Protein AF-A0A8H7NQZ5-F1 (afdb_monomer)

Foldseek 3Di:
DVVVVVVLVVVLLPPDDDDDDDDDDDDDDDDDPPLVVLLVVLLVLLVVLVQCLLAPLDLLSNLVSLLVNLVSLVVVVVVVNPPVVSSVSSLLLSLLSLLLCLQLPLQSSVVNVVSNVVVLVVLCVPDCVPHDLVSVLSSLSSLLSNLSSVVVNDPPDPDPSARDVVSVVSLVVSVVVVVVVCVVVVHDAWDADPVRAIDGPDLVSLLVLLVSLLSVLSNCVSVVVLVPCNVVSLVSLLSSLVRNVVVPNVNSLVSSLSSLLSQLARHPDPVSVVSSLCSLCVCCVPPSNVNSSLSSNCSSPVPDCSDSPPPPD

Organism: Bionectria ochroleuca (NCBI:txid29856)

Structure (mmCIF, N/CA/C/O backbone):
data_AF-A0A8H7NQZ5-F1
#
_entry.id   AF-A0A8H7NQZ5-F1
#
loop_
_atom_site.group_PDB
_atom_site.id
_atom_site.type_symbol
_atom_site.label_atom_id
_atom_site.label_alt_id
_atom_site.label_comp_id
_atom_site.label_asym_id
_atom_site.label_entity_id
_atom_site.label_seq_id
_atom_site.pdbx_PDB_ins_code
_atom_site.Cartn_x
_atom_site.Cartn_y
_atom_site.Cartn_z
_atom_site.occupancy
_atom_site.B_iso_or_equiv
_atom_site.auth_seq_id
_atom_site.auth_comp_id
_atom_site.auth_asym_id
_atom_site.auth_atom_id
_atom_site.pdbx_PDB_model_num
ATOM 1 N N . MET A 1 1 ? -16.170 -7.479 -23.744 1.00 30.38 1 MET A N 1
ATOM 2 C CA . MET A 1 1 ? -16.001 -7.730 -22.292 1.00 30.38 1 MET A CA 1
ATOM 3 C C . MET A 1 1 ? -14.908 -6.870 -21.645 1.00 30.38 1 MET A C 1
ATOM 5 O O . MET A 1 1 ? -15.146 -6.387 -20.550 1.00 30.38 1 MET A O 1
ATOM 9 N N . TYR A 1 2 ? -13.788 -6.572 -22.320 1.00 26.14 2 TYR A N 1
ATOM 10 C CA . TYR A 1 2 ? -12.692 -5.737 -21.783 1.00 26.14 2 TYR A CA 1
ATOM 11 C C . TYR A 1 2 ? -13.035 -4.256 -21.497 1.00 26.14 2 TYR A C 1
ATOM 13 O O . TYR A 1 2 ? -12.456 -3.656 -20.597 1.00 26.14 2 TYR A O 1
ATOM 21 N N . GLY A 1 3 ? -14.017 -3.663 -22.190 1.00 23.50 3 GLY A N 1
ATOM 22 C CA . GLY A 1 3 ? -14.359 -2.237 -22.030 1.00 23.50 3 GLY A CA 1
ATOM 23 C C . GLY A 1 3 ? -14.976 -1.851 -20.676 1.00 23.50 3 GLY A C 1
ATOM 24 O O . GLY A 1 3 ? -14.752 -0.744 -20.196 1.00 23.50 3 GLY A O 1
ATOM 25 N N . ILE A 1 4 ? -15.704 -2.768 -20.024 1.00 30.88 4 ILE A N 1
ATOM 26 C CA . ILE A 1 4 ? -16.341 -2.510 -18.718 1.00 30.88 4 ILE A CA 1
ATOM 27 C C . ILE A 1 4 ? -15.307 -2.601 -17.585 1.00 30.88 4 ILE A C 1
ATOM 29 O O . ILE A 1 4 ? -15.351 -1.804 -16.649 1.00 30.88 4 ILE A O 1
ATOM 33 N N . ALA A 1 5 ? -14.349 -3.529 -17.688 1.00 30.97 5 ALA A N 1
ATOM 34 C CA . ALA A 1 5 ? -13.231 -3.636 -16.751 1.00 30.97 5 ALA A CA 1
ATOM 35 C C . ALA A 1 5 ? -12.324 -2.395 -16.826 1.00 30.97 5 ALA A C 1
ATOM 37 O O . ALA A 1 5 ? -11.992 -1.818 -15.792 1.00 30.97 5 ALA A O 1
ATOM 38 N N . LEU A 1 6 ? -12.033 -1.912 -18.042 1.00 31.55 6 LEU A N 1
ATOM 39 C CA . LEU A 1 6 ? -11.254 -0.692 -18.259 1.00 31.55 6 LEU A CA 1
ATOM 40 C C . LEU A 1 6 ? -11.961 0.551 -17.686 1.00 31.55 6 LEU A C 1
ATOM 42 O O . LEU A 1 6 ? -11.348 1.325 -16.959 1.00 31.55 6 LEU A O 1
ATOM 46 N N . GLN A 1 7 ? -13.269 0.718 -17.930 1.00 30.08 7 GLN A N 1
ATOM 47 C CA . GLN A 1 7 ? -14.055 1.824 -17.358 1.00 30.08 7 GLN A CA 1
ATOM 48 C C . GLN A 1 7 ? -14.098 1.800 -15.824 1.00 30.08 7 GLN A C 1
ATOM 50 O O . GLN A 1 7 ? -14.039 2.854 -15.188 1.00 30.08 7 GLN A O 1
ATOM 55 N N . ARG A 1 8 ? -14.187 0.611 -15.215 1.00 35.06 8 ARG A N 1
ATOM 56 C CA . ARG A 1 8 ? -14.148 0.454 -13.754 1.00 35.06 8 ARG A CA 1
ATOM 57 C C . ARG A 1 8 ? -12.766 0.765 -13.188 1.00 35.06 8 ARG A C 1
ATOM 59 O O . ARG A 1 8 ? -12.699 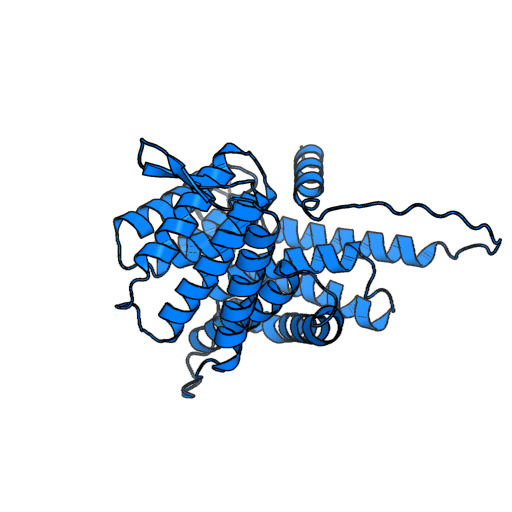1.396 -12.140 1.00 35.06 8 ARG A O 1
ATOM 66 N N . LEU A 1 9 ? -11.695 0.407 -13.898 1.00 38.94 9 LEU A N 1
ATOM 67 C CA . LEU A 1 9 ? -10.322 0.750 -13.533 1.00 38.94 9 LEU A CA 1
ATOM 68 C C . LEU A 1 9 ? -10.088 2.266 -13.611 1.00 38.94 9 LEU A C 1
ATOM 70 O O . LEU A 1 9 ? -9.651 2.850 -12.630 1.00 38.94 9 LEU A O 1
ATOM 74 N N . PHE A 1 10 ? -10.485 2.938 -14.697 1.00 36.09 10 PHE A N 1
ATOM 75 C CA . PHE A 1 10 ? -10.377 4.402 -14.809 1.00 36.09 10 PHE A CA 1
ATOM 76 C C . PHE A 1 10 ? -11.146 5.141 -13.704 1.00 36.09 10 PHE A C 1
ATOM 78 O O . PHE A 1 10 ? -10.625 6.088 -13.120 1.00 36.09 10 PHE A O 1
ATOM 85 N N . LYS A 1 11 ? -12.347 4.664 -13.349 1.00 36.22 11 LYS A N 1
ATOM 86 C CA . LYS A 1 11 ? -13.128 5.192 -12.217 1.00 36.22 11 LYS A CA 1
ATOM 87 C C . LYS A 1 11 ? -12.497 4.872 -10.852 1.00 36.22 11 LYS A C 1
ATOM 89 O O . LYS A 1 11 ? -12.738 5.577 -9.878 1.00 36.22 11 LYS A O 1
ATOM 94 N N . ALA A 1 12 ? -11.691 3.817 -10.774 1.00 40.38 12 ALA A N 1
ATOM 95 C CA . ALA A 1 12 ? -10.947 3.429 -9.584 1.00 40.38 12 ALA A CA 1
ATOM 96 C C . ALA A 1 12 ? -9.661 4.269 -9.402 1.00 40.38 12 ALA A C 1
ATOM 98 O O . ALA A 1 12 ? -9.232 4.507 -8.277 1.00 40.38 12 ALA A O 1
ATOM 99 N N . LEU A 1 13 ? -9.055 4.792 -10.470 1.00 41.31 13 LEU A N 1
ATOM 100 C CA . LEU A 1 13 ? -7.821 5.585 -10.368 1.00 41.31 13 LEU A CA 1
ATOM 101 C C . LEU A 1 13 ? -8.035 7.008 -9.800 1.00 41.31 13 LEU A C 1
ATOM 103 O O . LEU A 1 13 ? -7.062 7.637 -9.388 1.00 41.31 13 LEU A O 1
ATOM 107 N N . SER A 1 14 ? -9.276 7.505 -9.730 1.00 41.56 14 SER A N 1
ATOM 108 C CA . SER A 1 14 ? -9.611 8.931 -9.569 1.00 41.56 14 SER A CA 1
ATOM 109 C C . SER A 1 14 ? -9.979 9.402 -8.149 1.00 41.56 14 SER A C 1
ATOM 111 O O . SER A 1 14 ? -10.714 10.375 -8.008 1.00 41.56 14 SER A O 1
ATOM 113 N N . LEU A 1 15 ? -9.514 8.751 -7.077 1.00 41.41 15 LEU A N 1
ATOM 114 C CA . LEU A 1 15 ? -9.823 9.196 -5.699 1.00 41.41 15 LEU A CA 1
ATOM 115 C C . LEU A 1 15 ? -8.970 10.377 -5.184 1.00 41.41 15 LEU A C 1
ATOM 117 O O . LEU A 1 15 ? -9.083 10.740 -4.016 1.00 41.41 15 LEU A O 1
ATOM 121 N N . GLY A 1 16 ? -8.147 11.002 -6.030 1.00 38.06 16 GLY A N 1
ATOM 122 C CA . GLY A 1 16 ? -7.488 12.274 -5.716 1.00 38.06 16 GLY A CA 1
ATOM 123 C C . GLY A 1 16 ? -8.399 13.451 -6.073 1.00 38.06 16 GLY A C 1
ATOM 124 O O . GLY A 1 16 ? -8.859 13.537 -7.210 1.00 38.06 16 GLY A O 1
ATOM 125 N N . ARG A 1 17 ? -8.683 14.332 -5.105 1.00 37.19 17 ARG A N 1
ATOM 126 C CA . ARG A 1 17 ? -9.504 15.544 -5.281 1.00 37.19 17 ARG A CA 1
ATOM 127 C C . ARG A 1 17 ? -9.061 16.343 -6.513 1.00 37.19 17 ARG A C 1
ATOM 129 O O . ARG A 1 17 ? -7.907 16.740 -6.611 1.00 37.19 17 ARG A O 1
ATOM 136 N N . TYR A 1 18 ? -10.008 16.619 -7.404 1.00 33.88 18 TYR A N 1
ATOM 137 C CA . TYR A 1 18 ? -9.882 17.614 -8.465 1.00 33.88 18 TYR A CA 1
ATOM 138 C C . TYR A 1 18 ? -10.628 18.868 -7.992 1.00 33.88 18 TYR A C 1
ATOM 140 O O . TYR A 1 18 ? -11.857 18.885 -7.996 1.00 33.88 18 TYR A O 1
ATOM 148 N N . GLU A 1 19 ? -9.910 19.904 -7.562 1.00 29.67 19 GLU A N 1
ATOM 149 C CA . GLU A 1 19 ? -10.449 21.265 -7.578 1.00 29.67 19 GLU A CA 1
ATOM 150 C C . GLU A 1 19 ? -9.872 21.960 -8.808 1.00 29.67 19 GLU A C 1
ATOM 152 O O . GLU A 1 19 ? -8.685 22.266 -8.891 1.00 29.67 19 GLU A O 1
ATOM 157 N N . SER A 1 20 ? -10.717 22.134 -9.820 1.00 32.88 20 SER A N 1
ATOM 158 C CA . SER A 1 20 ? -10.393 22.876 -11.030 1.00 32.88 20 SER A CA 1
ATOM 159 C C . SER A 1 20 ? -10.411 24.375 -10.728 1.00 32.88 20 SER A C 1
ATOM 161 O O . SER A 1 20 ? -11.486 24.972 -10.652 1.00 32.88 20 SER A O 1
ATOM 163 N N . SER A 1 21 ? -9.246 25.006 -10.603 1.00 25.73 21 SER A N 1
ATOM 164 C CA . SER A 1 21 ? -9.137 26.459 -10.732 1.00 25.73 21 SER A CA 1
ATOM 165 C C . SER A 1 21 ? -9.026 26.813 -12.216 1.00 25.73 21 SER A C 1
ATOM 167 O O . SER A 1 21 ? -7.973 26.751 -12.843 1.00 25.73 21 SER A O 1
ATOM 169 N N . SER A 1 22 ? -10.164 27.155 -12.816 1.00 30.66 22 SER A N 1
ATOM 170 C CA . SER A 1 22 ? -10.200 27.775 -14.135 1.00 30.66 22 SER A CA 1
ATOM 171 C C . SER A 1 22 ? -9.820 29.251 -14.014 1.00 30.66 22 SER A C 1
ATOM 173 O O . SER A 1 22 ? -10.586 30.039 -13.460 1.00 30.66 22 SER A O 1
ATOM 175 N N . SER A 1 23 ? -8.694 29.652 -14.596 1.00 27.23 23 SER A N 1
ATOM 176 C CA . SER A 1 23 ? -8.506 31.031 -15.045 1.00 27.23 23 SER A CA 1
ATOM 177 C C . SER A 1 23 ? -7.938 31.034 -16.461 1.00 27.23 23 SER A C 1
ATOM 179 O O . SER A 1 23 ? -6.871 30.511 -16.767 1.00 27.23 23 SER A O 1
ATOM 181 N N . SER A 1 24 ? -8.751 31.575 -17.359 1.00 34.12 24 SER A N 1
ATOM 182 C CA . SER A 1 24 ? -8.469 31.783 -18.768 1.00 34.12 24 SER A CA 1
ATOM 183 C C . SER A 1 24 ? -7.509 32.952 -18.965 1.00 34.12 24 SER A C 1
ATOM 185 O O . SER A 1 24 ? -7.799 34.062 -18.516 1.00 34.12 24 SER A O 1
ATOM 187 N N . SER A 1 25 ? -6.457 32.758 -19.756 1.00 28.28 25 SER A N 1
ATOM 188 C CA . SER A 1 25 ? -5.880 33.839 -20.553 1.00 28.28 25 SER A CA 1
ATOM 189 C C . SER A 1 25 ? -5.351 33.293 -21.879 1.00 28.28 25 SER A C 1
ATOM 191 O O . SER A 1 25 ? -4.602 32.323 -21.960 1.00 28.28 25 SER A O 1
ATOM 193 N N . SER A 1 26 ? -5.846 33.901 -22.950 1.00 38.56 26 SER A N 1
ATOM 194 C CA . SER A 1 26 ? -5.533 33.614 -24.341 1.00 38.56 26 SER A CA 1
ATOM 195 C C . SER A 1 26 ? -4.157 34.157 -24.719 1.00 38.56 26 SER A C 1
ATOM 197 O O . SER A 1 26 ? -3.926 35.359 -24.602 1.00 38.56 26 SER A O 1
ATOM 199 N N . SER A 1 27 ? -3.292 33.319 -25.288 1.00 31.92 27 SER A N 1
ATOM 200 C CA . SER A 1 27 ? -2.307 33.781 -26.269 1.00 31.92 27 SER A CA 1
ATOM 201 C C . SER A 1 27 ? -1.987 32.666 -27.263 1.00 31.92 27 SER A C 1
ATOM 203 O O . SER A 1 27 ? -1.838 31.497 -26.918 1.00 31.92 27 SER A O 1
ATOM 205 N N . SER A 1 28 ? -1.997 33.049 -28.533 1.00 42.91 28 SER A N 1
ATOM 206 C CA . SER A 1 28 ? -1.824 32.212 -29.709 1.00 42.91 28 SER A CA 1
ATOM 207 C C . SER A 1 28 ? -0.371 31.781 -29.888 1.00 42.91 28 SER A C 1
ATOM 209 O O . SER A 1 28 ? 0.477 32.619 -30.181 1.00 42.91 28 SER A O 1
ATOM 211 N N . LEU A 1 29 ? -0.120 30.477 -29.811 1.00 34.81 29 LEU A N 1
ATOM 212 C CA . LEU A 1 29 ? 0.989 29.766 -30.448 1.00 34.81 29 LEU A CA 1
ATOM 213 C C . LEU A 1 29 ? 0.518 28.322 -30.650 1.00 34.81 29 LEU A C 1
ATOM 215 O O . LEU A 1 29 ? -0.029 27.714 -29.733 1.00 34.81 29 LEU A O 1
ATOM 219 N N . SER A 1 30 ? 0.664 27.788 -31.862 1.00 39.44 30 SER A N 1
ATOM 220 C CA . SER A 1 30 ? 0.294 26.405 -32.180 1.00 39.44 30 SER A CA 1
ATOM 221 C C . SER A 1 30 ? 1.049 25.430 -31.262 1.00 39.44 30 SER A C 1
ATOM 223 O O . SER A 1 30 ? 2.280 25.381 -31.359 1.00 39.44 30 SER A O 1
ATOM 225 N N . PRO A 1 31 ? 0.380 24.636 -30.405 1.00 40.06 31 PRO A N 1
ATOM 226 C CA . PRO A 1 31 ? 1.073 23.644 -29.607 1.00 40.06 31 PRO A CA 1
ATOM 227 C C . PRO A 1 31 ? 1.351 22.434 -30.494 1.00 40.06 31 PRO A C 1
ATOM 229 O O . PRO A 1 31 ? 0.446 21.841 -31.081 1.00 40.06 31 PRO A O 1
ATOM 232 N N . THR A 1 32 ? 2.620 22.064 -30.594 1.00 42.81 32 THR A N 1
ATOM 233 C CA . THR A 1 32 ? 3.053 20.740 -31.031 1.00 42.81 32 THR A CA 1
ATOM 234 C C . THR A 1 32 ? 2.240 19.679 -30.281 1.00 42.81 32 THR A C 1
ATOM 236 O O . THR A 1 32 ? 2.333 19.559 -29.068 1.00 42.81 32 THR A O 1
ATOM 239 N N . THR A 1 33 ? 1.427 18.895 -30.987 1.00 48.19 33 THR A N 1
ATOM 240 C CA . THR A 1 33 ? 0.523 17.868 -30.424 1.00 48.19 33 THR A CA 1
ATOM 241 C C . THR A 1 33 ? 1.239 16.635 -29.845 1.00 48.19 33 THR A C 1
ATOM 243 O O . THR A 1 33 ? 0.604 15.777 -29.238 1.00 48.19 33 THR A O 1
ATOM 246 N N . LYS A 1 34 ? 2.566 16.554 -29.999 1.00 48.91 34 LYS A N 1
ATOM 247 C CA . LYS A 1 34 ? 3.414 15.402 -29.642 1.00 48.91 34 LYS A CA 1
ATOM 248 C C . LYS A 1 34 ? 3.497 15.066 -28.136 1.00 48.91 34 LYS A C 1
ATOM 250 O O . LYS A 1 34 ? 3.470 13.878 -27.828 1.00 48.91 34 LYS A O 1
ATOM 255 N N . PRO A 1 35 ? 3.553 16.028 -27.189 1.00 64.81 35 PRO A N 1
ATOM 256 C CA . PRO A 1 35 ? 3.683 15.712 -25.763 1.00 64.81 35 PRO A CA 1
ATOM 257 C C . PRO A 1 35 ? 2.460 14.980 -25.198 1.00 64.81 35 PRO A C 1
ATOM 259 O O . PRO A 1 35 ? 2.600 14.073 -24.386 1.00 64.81 35 PRO A O 1
ATOM 262 N N . LEU A 1 36 ? 1.251 15.330 -25.654 1.00 66.62 36 LEU A N 1
ATOM 263 C CA . LEU A 1 36 ? 0.015 14.696 -25.185 1.00 66.62 36 LEU A CA 1
ATOM 264 C C . LEU A 1 36 ? -0.122 13.257 -25.705 1.00 66.62 36 LEU A C 1
ATOM 266 O O . LEU A 1 36 ? -0.562 12.376 -24.970 1.00 66.62 36 LEU A O 1
ATOM 270 N N . GLU A 1 37 ? 0.281 13.013 -26.954 1.00 73.56 37 GLU A N 1
ATOM 271 C CA . GLU A 1 37 ? 0.298 11.676 -27.556 1.00 73.56 37 GLU A CA 1
ATOM 272 C C . GLU A 1 37 ? 1.308 10.759 -26.849 1.00 73.56 37 GLU A C 1
ATOM 274 O O . GLU A 1 37 ? 0.971 9.633 -26.489 1.00 73.56 37 GLU A O 1
ATOM 279 N N . GLN A 1 38 ? 2.510 11.264 -26.553 1.00 70.50 38 GLN A N 1
ATOM 280 C CA . GLN A 1 38 ? 3.529 10.531 -25.793 1.00 70.50 38 GLN A CA 1
ATOM 281 C C . GLN A 1 38 ? 3.053 10.186 -24.376 1.00 70.50 38 GLN A C 1
ATOM 283 O O . GLN A 1 38 ? 3.136 9.026 -23.973 1.00 70.50 38 GLN A O 1
ATOM 288 N N . VAL A 1 39 ? 2.472 11.150 -23.651 1.00 72.25 39 VAL A N 1
ATOM 289 C CA . VAL A 1 39 ? 1.875 10.911 -22.326 1.00 72.25 39 VAL A CA 1
ATOM 290 C C . VAL A 1 39 ? 0.774 9.847 -22.402 1.00 72.25 39 VAL A C 1
ATOM 292 O O . VAL A 1 39 ? 0.737 8.941 -21.571 1.00 72.25 39 VAL A O 1
ATOM 295 N N . ALA A 1 40 ? -0.096 9.898 -23.416 1.00 74.62 40 ALA A N 1
ATOM 296 C CA . ALA A 1 40 ? -1.161 8.913 -23.592 1.00 74.62 40 ALA A CA 1
ATOM 297 C C . ALA A 1 40 ? -0.621 7.498 -23.869 1.00 74.62 40 ALA A C 1
ATOM 299 O O . ALA A 1 40 ? -1.114 6.535 -23.275 1.00 74.62 40 ALA A O 1
ATOM 300 N N . ILE A 1 41 ? 0.402 7.360 -24.721 1.00 77.12 41 ILE A N 1
ATOM 301 C CA . ILE A 1 41 ? 1.053 6.071 -25.015 1.00 77.12 41 ILE A CA 1
ATOM 302 C C . ILE A 1 41 ? 1.661 5.482 -23.741 1.00 77.12 41 ILE A C 1
ATOM 304 O O . ILE A 1 41 ? 1.456 4.308 -23.436 1.00 77.12 41 ILE A O 1
ATOM 308 N N . VAL A 1 42 ? 2.356 6.308 -22.965 1.00 73.25 42 VAL A N 1
ATOM 309 C CA . VAL A 1 42 ? 3.043 5.902 -21.735 1.00 73.25 42 VAL A CA 1
ATOM 310 C C . VAL A 1 42 ? 2.047 5.473 -20.669 1.00 73.25 42 VAL A C 1
ATOM 312 O O . VAL A 1 42 ? 2.164 4.375 -20.128 1.00 73.25 42 VAL A O 1
ATOM 315 N N . CYS A 1 43 ? 1.023 6.285 -20.402 1.00 73.88 43 CYS A N 1
ATOM 316 C CA . CYS A 1 43 ? -0.028 5.922 -19.456 1.00 73.88 43 CYS A CA 1
ATOM 317 C C . CYS A 1 43 ? -0.751 4.647 -19.893 1.00 73.88 43 CYS A C 1
ATOM 319 O O . CYS A 1 43 ? -1.037 3.797 -19.055 1.00 73.88 43 CYS A O 1
ATOM 321 N N . THR A 1 44 ? -0.990 4.470 -21.195 1.00 77.44 44 THR A N 1
ATOM 322 C CA . THR A 1 44 ? -1.573 3.233 -21.727 1.00 77.44 44 THR A CA 1
ATOM 323 C C . THR A 1 44 ? -0.662 2.037 -21.456 1.00 77.44 44 THR A C 1
ATOM 325 O O . THR A 1 44 ? -1.128 1.032 -20.927 1.00 77.44 44 THR A O 1
ATOM 328 N N . ALA A 1 45 ? 0.636 2.142 -21.742 1.00 79.06 45 ALA A N 1
ATOM 329 C CA . ALA A 1 45 ? 1.600 1.068 -21.513 1.00 79.06 45 ALA A CA 1
ATOM 330 C C . ALA A 1 45 ? 1.749 0.712 -20.022 1.00 79.06 45 ALA A C 1
ATOM 332 O O . ALA A 1 45 ? 1.818 -0.468 -19.672 1.00 79.06 45 ALA A O 1
ATOM 333 N N . VAL A 1 46 ? 1.729 1.711 -19.133 1.00 75.19 46 VAL A N 1
ATOM 334 C CA . VAL A 1 46 ? 1.735 1.504 -17.677 1.00 75.19 46 VAL A CA 1
ATOM 335 C C . VAL A 1 46 ? 0.444 0.830 -17.219 1.00 75.19 46 VAL A C 1
ATOM 337 O O . VAL A 1 46 ? 0.505 -0.152 -16.485 1.00 75.19 46 VAL A O 1
ATOM 340 N N . ILE A 1 47 ? -0.722 1.298 -17.674 1.00 74.38 47 ILE A N 1
ATOM 341 C CA . ILE A 1 47 ? -2.020 0.709 -17.311 1.00 74.38 47 ILE A CA 1
ATOM 342 C C . ILE A 1 47 ? -2.114 -0.738 -17.796 1.00 74.38 47 ILE A C 1
ATOM 344 O O . ILE A 1 47 ? -2.550 -1.595 -17.033 1.00 74.38 47 ILE A O 1
ATOM 348 N N . LEU A 1 48 ? -1.684 -1.026 -19.027 1.00 73.44 48 LEU A N 1
ATOM 349 C CA . LEU A 1 48 ? -1.639 -2.391 -19.553 1.00 73.44 48 LEU A CA 1
ATOM 350 C C . LEU A 1 48 ? -0.683 -3.265 -18.738 1.00 73.44 48 LEU A C 1
ATOM 352 O O . LEU A 1 48 ? -1.050 -4.374 -18.370 1.00 73.44 48 LEU A O 1
ATOM 356 N N . SER A 1 49 ? 0.492 -2.750 -18.369 1.00 73.31 49 SER A N 1
ATOM 357 C CA . SER A 1 49 ? 1.425 -3.484 -17.505 1.00 73.31 49 SER A CA 1
ATOM 358 C C . SER A 1 49 ? 0.818 -3.776 -16.127 1.00 73.31 49 SER A C 1
ATOM 360 O O . SER A 1 49 ? 0.947 -4.886 -15.626 1.00 73.31 49 SER A O 1
ATOM 362 N N . ILE A 1 50 ? 0.098 -2.823 -15.525 1.00 72.38 50 ILE A N 1
ATOM 363 C CA . ILE A 1 50 ? -0.631 -3.043 -14.265 1.00 72.38 50 ILE A CA 1
ATOM 364 C C . ILE A 1 50 ? -1.757 -4.062 -14.460 1.00 72.38 50 ILE A C 1
ATOM 366 O O . ILE A 1 50 ? -1.976 -4.896 -13.591 1.00 72.38 50 ILE A O 1
ATOM 370 N N . PHE A 1 51 ? -2.474 -4.019 -15.581 1.00 71.50 51 PHE A N 1
ATOM 371 C CA . PHE A 1 51 ? -3.558 -4.955 -15.868 1.00 71.50 51 PHE A CA 1
ATOM 372 C C . PHE A 1 51 ? -3.053 -6.397 -15.998 1.00 71.50 51 PHE A C 1
ATOM 374 O O . PHE A 1 51 ? -3.595 -7.292 -15.351 1.00 71.50 51 PHE A O 1
ATOM 381 N N . GLU A 1 52 ? -1.978 -6.610 -16.758 1.00 67.81 52 GLU A N 1
ATOM 382 C CA . GLU A 1 52 ? -1.305 -7.912 -16.853 1.00 67.81 52 GLU A CA 1
ATOM 383 C C . GLU A 1 52 ? -0.765 -8.364 -15.491 1.00 67.81 52 GLU A C 1
ATOM 385 O O . GLU A 1 52 ? -0.796 -9.546 -15.151 1.00 67.81 52 GLU A O 1
ATOM 390 N N . ALA A 1 53 ? -0.344 -7.416 -14.651 1.00 64.38 53 ALA A N 1
ATOM 391 C CA . ALA A 1 53 ? 0.021 -7.705 -13.275 1.00 64.38 53 ALA A CA 1
ATOM 392 C C . ALA A 1 53 ? -1.210 -8.126 -12.433 1.00 64.38 53 ALA A C 1
ATOM 394 O O . ALA A 1 53 ? -1.138 -9.040 -11.623 1.00 64.38 53 ALA A O 1
ATOM 395 N N . ILE A 1 54 ? -2.385 -7.534 -12.622 1.00 65.62 54 ILE A N 1
ATOM 396 C CA . ILE A 1 54 ? -3.589 -7.911 -11.860 1.00 65.62 54 ILE A CA 1
ATOM 397 C C . ILE A 1 54 ? -4.106 -9.318 -12.241 1.00 65.62 54 ILE A C 1
ATOM 399 O O . ILE A 1 54 ? -4.705 -10.009 -11.406 1.00 65.62 54 ILE A O 1
ATOM 403 N N . HIS A 1 55 ? -3.784 -9.789 -13.450 1.00 68.12 55 HIS A N 1
ATOM 404 C CA . HIS A 1 55 ? -4.034 -11.151 -13.939 1.00 68.12 55 HIS A CA 1
ATOM 405 C C . HIS A 1 55 ? -2.743 -11.939 -14.198 1.00 68.12 55 HIS A C 1
ATOM 407 O O . HIS A 1 55 ? -2.583 -12.506 -15.281 1.00 68.12 55 HIS A O 1
ATOM 413 N N . PRO A 1 56 ? -1.808 -12.032 -13.239 1.00 62.38 56 PRO A N 1
ATOM 414 C CA . PRO A 1 56 ? -0.552 -12.667 -13.530 1.00 62.38 56 PRO A CA 1
ATOM 415 C C . PRO A 1 56 ? -0.762 -14.185 -13.578 1.00 62.38 56 PRO A C 1
ATOM 417 O O . PRO A 1 56 ? -1.363 -14.791 -12.687 1.00 62.38 56 PRO A O 1
ATOM 420 N N . THR A 1 57 ? -0.219 -14.821 -14.608 1.00 60.66 57 THR A N 1
ATOM 421 C CA . THR A 1 57 ? -0.185 -16.287 -14.709 1.00 60.66 57 THR A CA 1
ATOM 422 C C . THR A 1 57 ? 0.746 -16.906 -13.663 1.00 60.66 57 THR A C 1
ATOM 424 O O . THR A 1 57 ? 0.558 -18.050 -13.264 1.00 60.66 57 THR A O 1
ATOM 427 N N . THR A 1 58 ? 1.740 -16.145 -13.186 1.00 68.69 58 THR A N 1
ATOM 428 C CA . THR A 1 58 ? 2.713 -16.549 -12.160 1.00 68.69 58 THR A CA 1
ATOM 429 C C . THR A 1 58 ? 3.140 -15.357 -11.298 1.00 68.69 58 THR A C 1
ATOM 431 O O . THR A 1 58 ? 3.055 -14.203 -11.714 1.00 68.69 58 THR A O 1
ATOM 434 N N . THR A 1 59 ? 3.683 -15.607 -10.106 1.00 69.12 59 THR A N 1
ATOM 435 C CA . THR A 1 59 ? 4.244 -14.550 -9.237 1.00 69.12 59 THR A CA 1
ATOM 436 C C . THR A 1 59 ? 5.425 -13.823 -9.889 1.00 69.12 59 THR A C 1
ATOM 438 O O . THR A 1 59 ? 5.594 -12.620 -9.701 1.00 69.12 59 THR A O 1
ATOM 441 N N . THR A 1 60 ? 6.212 -14.529 -10.704 1.00 76.44 60 THR A N 1
ATOM 442 C CA . THR A 1 60 ? 7.291 -13.943 -11.508 1.00 76.44 60 THR A CA 1
ATOM 443 C C . THR A 1 60 ? 6.739 -12.980 -12.553 1.00 76.44 60 THR A C 1
ATOM 445 O O . THR A 1 60 ? 7.224 -11.855 -12.638 1.00 76.44 60 THR A O 1
ATOM 448 N N . ALA A 1 61 ? 5.690 -13.372 -13.287 1.00 76.62 61 ALA A N 1
ATOM 449 C CA . ALA A 1 61 ? 5.047 -12.502 -14.272 1.00 76.62 61 ALA A CA 1
ATOM 450 C C . ALA A 1 61 ? 4.546 -11.201 -13.625 1.00 76.62 61 ALA A C 1
ATOM 452 O O . ALA A 1 61 ? 4.795 -10.121 -14.156 1.00 76.62 61 ALA A O 1
ATOM 453 N N . TYR A 1 62 ? 3.943 -11.290 -12.432 1.00 80.69 62 TYR A N 1
ATOM 454 C CA . TYR A 1 62 ? 3.512 -10.117 -11.668 1.00 80.69 62 TYR A CA 1
ATOM 455 C C . TYR A 1 62 ? 4.646 -9.109 -11.440 1.00 80.69 62 TYR A C 1
ATOM 457 O O . TYR A 1 62 ? 4.535 -7.934 -11.797 1.00 80.69 62 TYR A O 1
ATOM 465 N N . ALA A 1 63 ? 5.762 -9.580 -10.878 1.00 77.81 63 ALA A N 1
ATOM 466 C CA . ALA A 1 63 ? 6.917 -8.737 -10.595 1.00 77.81 63 ALA A CA 1
ATOM 467 C C . ALA A 1 63 ? 7.563 -8.192 -11.879 1.00 77.81 63 ALA A C 1
ATOM 469 O O . ALA A 1 63 ? 7.943 -7.024 -11.921 1.00 77.81 63 ALA A O 1
ATOM 470 N N . THR A 1 64 ? 7.640 -8.996 -12.946 1.00 81.94 64 THR A N 1
ATOM 471 C CA . THR A 1 64 ? 8.177 -8.564 -14.244 1.00 81.94 64 THR A CA 1
ATOM 472 C C . THR A 1 64 ? 7.352 -7.436 -14.862 1.00 81.94 64 THR A C 1
ATOM 474 O O . THR A 1 64 ? 7.930 -6.455 -15.330 1.00 81.94 64 THR A O 1
ATOM 477 N N . HIS A 1 65 ? 6.020 -7.524 -14.837 1.00 83.50 65 HIS A N 1
ATOM 478 C CA . HIS A 1 65 ? 5.161 -6.467 -15.375 1.00 83.50 65 HIS A CA 1
ATOM 479 C C . HIS A 1 65 ? 5.242 -5.173 -14.555 1.00 83.50 65 HIS A C 1
ATOM 481 O O . HIS A 1 65 ? 5.282 -4.086 -15.133 1.00 83.50 65 HIS A O 1
ATOM 487 N N . LEU A 1 66 ? 5.364 -5.266 -13.227 1.00 84.06 66 LEU A N 1
ATOM 488 C CA . LEU A 1 66 ? 5.617 -4.090 -12.387 1.00 84.06 66 LEU A CA 1
ATOM 489 C C . LEU A 1 66 ? 6.994 -3.467 -12.649 1.00 84.06 66 LEU A C 1
ATOM 491 O O . LEU A 1 66 ? 7.103 -2.244 -12.737 1.00 84.06 66 LEU A O 1
ATOM 495 N N . ALA A 1 67 ? 8.033 -4.284 -12.838 1.00 83.12 67 ALA A N 1
ATOM 496 C CA . ALA A 1 67 ? 9.367 -3.813 -13.209 1.00 83.12 67 ALA A CA 1
ATOM 497 C C . ALA A 1 67 ? 9.353 -3.076 -14.558 1.00 83.12 67 ALA A C 1
ATOM 499 O O . ALA A 1 67 ? 9.937 -2.001 -14.696 1.00 83.12 67 ALA A O 1
ATOM 500 N N . ALA A 1 68 ? 8.655 -3.636 -15.549 1.00 84.44 68 ALA A N 1
ATOM 501 C CA . ALA A 1 68 ? 8.480 -3.013 -16.855 1.00 84.44 68 ALA A CA 1
ATOM 502 C C . ALA A 1 68 ? 7.750 -1.667 -16.743 1.00 84.44 68 ALA A C 1
ATOM 504 O O . ALA A 1 68 ? 8.194 -0.686 -17.337 1.00 84.44 68 ALA A O 1
ATOM 505 N N . ALA A 1 69 ? 6.692 -1.588 -15.930 1.00 86.44 69 ALA A N 1
ATOM 506 C CA . ALA A 1 69 ? 5.968 -0.343 -15.694 1.00 86.44 69 ALA A CA 1
ATOM 507 C C . ALA A 1 69 ? 6.865 0.741 -15.069 1.00 86.44 69 ALA A C 1
ATOM 509 O O . ALA A 1 69 ? 6.858 1.881 -15.532 1.00 86.44 69 ALA A O 1
ATOM 510 N N . TRP A 1 70 ? 7.693 0.383 -14.080 1.00 86.00 70 TRP A N 1
ATOM 511 C CA . TRP A 1 70 ? 8.668 1.309 -13.496 1.00 86.00 70 TRP A CA 1
ATOM 512 C C . TRP A 1 70 ? 9.702 1.802 -14.504 1.00 86.00 70 TRP A C 1
ATOM 514 O O . TRP A 1 70 ? 10.011 2.992 -14.525 1.00 86.00 70 TRP A O 1
ATOM 524 N N . ARG A 1 71 ? 10.199 0.921 -15.378 1.00 83.94 71 ARG A N 1
ATOM 525 C CA . ARG A 1 71 ? 11.119 1.308 -16.458 1.00 83.94 71 ARG A CA 1
ATOM 526 C C . ARG A 1 71 ? 10.475 2.280 -17.437 1.00 83.94 71 ARG A C 1
ATOM 528 O O . ARG A 1 71 ? 11.105 3.266 -17.794 1.00 83.94 71 ARG A O 1
ATOM 535 N N . ILE A 1 72 ? 9.223 2.037 -17.825 1.00 83.88 72 ILE A N 1
ATOM 536 C CA . ILE A 1 72 ? 8.472 2.928 -18.720 1.00 83.88 72 ILE A CA 1
ATOM 537 C C . ILE A 1 72 ? 8.323 4.322 -18.099 1.00 83.88 72 ILE A C 1
ATOM 539 O O . ILE A 1 72 ? 8.555 5.313 -18.786 1.00 83.88 72 ILE A O 1
ATOM 543 N N . ILE A 1 73 ? 7.995 4.412 -16.805 1.00 79.06 73 ILE A N 1
ATOM 544 C CA . ILE A 1 73 ? 7.954 5.702 -16.098 1.00 79.06 73 ILE A CA 1
ATOM 545 C C . ILE A 1 73 ? 9.346 6.341 -16.030 1.00 79.06 73 ILE A C 1
ATOM 547 O O . ILE A 1 73 ? 9.470 7.543 -16.244 1.00 79.06 73 ILE A O 1
ATOM 551 N N . GLY A 1 74 ? 10.395 5.554 -15.780 1.00 75.81 74 GLY A N 1
ATOM 552 C CA . GLY A 1 74 ? 11.774 6.044 -15.722 1.00 75.81 74 GLY A CA 1
ATOM 553 C C . GLY A 1 74 ? 12.254 6.690 -17.026 1.00 75.81 74 GLY A C 1
ATOM 554 O O . GLY A 1 74 ? 12.948 7.699 -16.978 1.00 75.81 74 GLY A O 1
ATOM 555 N N . LEU A 1 75 ? 11.827 6.179 -18.186 1.00 74.50 75 LEU A N 1
ATOM 556 C CA . LEU A 1 75 ? 12.149 6.778 -19.490 1.00 74.50 75 LEU A CA 1
ATOM 557 C C . LEU A 1 75 ? 11.568 8.195 -19.651 1.00 74.50 75 LEU A C 1
ATOM 559 O O . LEU A 1 75 ? 12.122 9.013 -20.374 1.00 74.50 75 LEU A O 1
ATOM 563 N N . MET A 1 76 ? 10.489 8.527 -18.935 1.00 70.50 76 MET A N 1
ATOM 564 C CA . MET A 1 76 ? 9.860 9.855 -18.998 1.00 70.50 76 MET A CA 1
ATOM 565 C C . MET A 1 76 ? 10.653 10.944 -18.275 1.00 70.50 76 MET A C 1
ATOM 567 O O . MET A 1 76 ? 10.381 12.133 -18.455 1.00 70.50 76 MET A O 1
ATOM 571 N N . GLU A 1 77 ? 11.619 10.549 -17.443 1.00 63.53 77 GLU A N 1
ATOM 572 C CA . GLU A 1 77 ? 12.548 11.474 -16.794 1.00 63.53 77 GLU A CA 1
ATOM 573 C C . GLU A 1 77 ? 13.484 12.128 -17.795 1.00 63.53 77 GLU A C 1
ATOM 575 O O . GLU A 1 77 ? 13.802 13.308 -17.653 1.00 63.53 77 GLU A O 1
ATOM 580 N N . GLU A 1 78 ? 13.852 11.392 -18.838 1.00 60.78 78 GLU A N 1
ATOM 581 C CA . GLU A 1 78 ? 14.750 11.864 -19.887 1.00 60.78 78 GLU A CA 1
ATOM 582 C C . GLU A 1 78 ? 14.024 12.809 -20.863 1.00 60.78 78 GLU A C 1
ATOM 584 O O . GLU A 1 78 ? 14.616 13.774 -21.345 1.00 60.78 78 GLU A O 1
ATOM 589 N N . ASP A 1 79 ? 12.714 12.619 -21.057 1.00 58.72 79 ASP A N 1
ATOM 590 C CA . ASP A 1 79 ? 11.901 13.351 -22.040 1.00 58.72 79 ASP A CA 1
ATOM 591 C C . ASP A 1 79 ? 11.216 14.629 -21.502 1.00 58.72 79 ASP A C 1
ATOM 593 O O . ASP A 1 79 ? 10.383 15.228 -22.182 1.00 58.72 79 ASP A O 1
ATOM 597 N N . SER A 1 80 ? 11.550 15.096 -20.290 1.00 63.47 80 SER A N 1
ATOM 598 C CA . SER A 1 80 ? 10.936 16.288 -19.655 1.00 63.47 80 SER A CA 1
ATOM 599 C C . SER A 1 80 ? 9.412 16.206 -19.440 1.00 63.47 80 SER A C 1
ATOM 601 O O . SER A 1 80 ? 8.758 17.226 -19.223 1.00 63.47 80 SER A O 1
ATOM 603 N N . LEU A 1 81 ? 8.833 15.000 -19.457 1.00 63.72 81 LEU A N 1
ATOM 604 C CA . LEU A 1 81 ? 7.407 14.764 -19.186 1.00 63.72 81 LEU A CA 1
ATOM 605 C C . LEU A 1 81 ? 7.112 14.575 -17.685 1.00 63.72 81 LEU A C 1
ATOM 607 O O . LEU A 1 81 ? 5.950 14.493 -17.278 1.00 63.72 81 LEU A O 1
ATOM 611 N N . LEU A 1 82 ? 8.149 14.523 -16.842 1.00 64.19 82 LEU A N 1
ATOM 612 C CA . LEU A 1 82 ? 8.004 14.353 -15.396 1.00 64.19 82 LEU A CA 1
ATOM 613 C C . LEU A 1 82 ? 7.314 15.559 -14.744 1.00 64.19 82 LEU A C 1
ATOM 615 O O . LEU A 1 82 ? 7.758 16.694 -14.900 1.00 64.19 82 LEU A O 1
ATOM 619 N N . GLY A 1 83 ? 6.287 15.297 -13.934 1.00 63.12 83 GLY A N 1
ATOM 620 C CA . GLY A 1 83 ? 5.417 16.322 -13.347 1.00 63.12 83 GLY A CA 1
ATOM 621 C C . GLY A 1 83 ? 4.099 16.522 -14.101 1.00 63.12 83 GLY A C 1
ATOM 622 O O . GLY A 1 83 ? 3.271 17.332 -13.685 1.00 63.12 83 GLY A O 1
ATOM 623 N N . ALA A 1 84 ? 3.860 15.778 -15.189 1.00 73.31 84 ALA A N 1
ATOM 624 C CA . ALA A 1 84 ? 2.517 15.656 -15.742 1.00 73.31 84 ALA A CA 1
ATOM 625 C C . ALA A 1 84 ? 1.606 14.944 -14.715 1.00 73.31 84 ALA A C 1
ATOM 627 O O . ALA A 1 84 ? 1.912 13.809 -14.334 1.00 73.31 84 ALA A O 1
ATOM 628 N N . PRO A 1 85 ? 0.457 15.527 -14.313 1.00 73.69 85 PRO A N 1
ATOM 629 C CA . PRO A 1 85 ? -0.374 14.983 -13.231 1.00 73.69 85 PRO A CA 1
ATOM 630 C C . PRO A 1 85 ? -0.781 13.515 -13.411 1.00 73.69 85 PRO A C 1
ATOM 632 O O . PRO A 1 85 ? -0.904 12.768 -12.445 1.00 73.69 85 PRO A O 1
ATOM 635 N N . ILE A 1 86 ? -0.983 13.081 -14.656 1.00 74.44 86 ILE A N 1
ATOM 636 C CA . ILE A 1 86 ? -1.372 11.704 -14.972 1.00 74.44 86 ILE A CA 1
ATOM 637 C C . ILE A 1 86 ? -0.222 10.698 -14.798 1.00 74.44 86 ILE A C 1
ATOM 639 O O . ILE A 1 86 ? -0.468 9.552 -14.421 1.00 74.44 86 ILE A O 1
ATOM 643 N N . ILE A 1 87 ? 1.028 11.119 -15.021 1.00 75.94 87 ILE A N 1
ATOM 644 C CA . ILE A 1 87 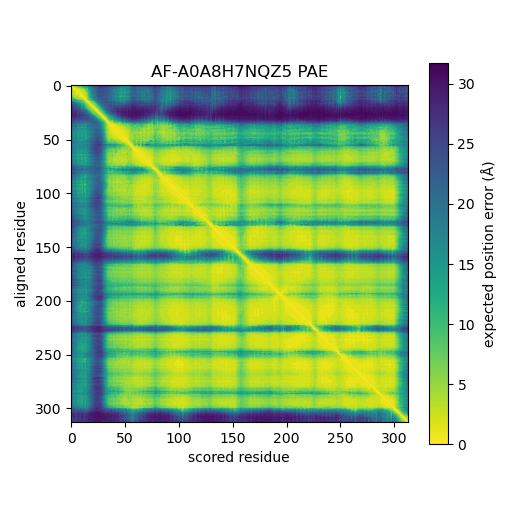? 2.218 10.290 -14.782 1.00 75.94 87 ILE A CA 1
ATOM 645 C C . ILE A 1 87 ? 2.423 10.133 -13.276 1.00 75.94 87 ILE A C 1
ATOM 647 O O . ILE A 1 87 ? 2.613 9.013 -12.805 1.00 75.94 87 ILE A O 1
ATOM 651 N N . ASP A 1 88 ? 2.283 11.221 -12.518 1.00 75.62 88 ASP A N 1
ATOM 652 C CA . ASP A 1 88 ? 2.386 11.197 -11.057 1.00 75.62 88 ASP A CA 1
ATOM 653 C C . ASP A 1 88 ? 1.317 10.274 -10.445 1.00 75.62 88 ASP A C 1
ATOM 655 O O . ASP A 1 88 ? 1.618 9.433 -9.596 1.00 75.62 88 ASP A O 1
ATOM 659 N N . GLN A 1 89 ? 0.076 10.345 -10.942 1.00 76.00 89 GLN A N 1
ATOM 660 C CA . GLN A 1 89 ? -0.990 9.424 -10.541 1.00 76.00 89 GLN A CA 1
ATOM 661 C C . GLN A 1 89 ? -0.651 7.967 -10.871 1.00 76.00 89 GLN A C 1
ATOM 663 O O . GLN A 1 89 ? -0.802 7.097 -10.012 1.00 76.00 89 GLN A O 1
ATOM 668 N N . ALA A 1 90 ? -0.189 7.683 -12.092 1.00 79.19 90 ALA A N 1
ATOM 669 C CA . ALA A 1 90 ? 0.200 6.332 -12.490 1.00 79.19 90 ALA A CA 1
ATOM 670 C C . ALA A 1 90 ? 1.323 5.781 -11.596 1.00 79.19 90 ALA A C 1
ATOM 672 O O . ALA A 1 90 ? 1.252 4.634 -11.149 1.00 79.19 90 ALA A O 1
ATOM 673 N N . ALA A 1 91 ? 2.308 6.616 -11.264 1.00 80.00 91 ALA A N 1
ATOM 674 C CA . ALA A 1 91 ? 3.404 6.248 -10.384 1.00 80.00 91 ALA A CA 1
ATOM 675 C C . ALA A 1 91 ? 2.942 5.959 -8.948 1.00 80.00 91 ALA A C 1
ATOM 677 O O . ALA A 1 91 ? 3.373 4.968 -8.363 1.00 80.00 91 ALA A O 1
ATOM 678 N N . ILE A 1 92 ? 2.011 6.746 -8.393 1.00 78.69 92 ILE A N 1
ATOM 679 C CA . ILE A 1 92 ? 1.407 6.467 -7.077 1.00 78.69 92 ILE A CA 1
ATOM 680 C C . ILE A 1 92 ? 0.714 5.096 -7.076 1.00 78.69 92 ILE A C 1
ATOM 682 O O . ILE A 1 92 ? 0.858 4.314 -6.133 1.00 78.69 92 ILE A O 1
ATOM 686 N N . HIS A 1 93 ? -0.027 4.759 -8.137 1.00 80.12 93 HIS A N 1
ATOM 687 C CA . HIS A 1 93 ? -0.667 3.442 -8.236 1.00 80.12 93 HIS A CA 1
ATOM 688 C C . HIS A 1 93 ? 0.359 2.307 -8.330 1.00 80.12 93 HIS A C 1
ATOM 690 O O . HIS A 1 93 ? 0.185 1.288 -7.657 1.00 80.12 93 HIS A O 1
ATOM 696 N N . LEU A 1 94 ? 1.453 2.495 -9.075 1.00 85.19 94 LEU A N 1
ATOM 697 C CA . LEU A 1 94 ? 2.567 1.542 -9.094 1.00 85.19 94 LEU A CA 1
ATOM 698 C C . LEU A 1 94 ? 3.240 1.398 -7.729 1.00 85.19 94 LEU A C 1
ATOM 700 O O . LEU A 1 94 ? 3.575 0.275 -7.352 1.00 85.19 94 LEU A O 1
ATOM 704 N N . GLN A 1 95 ? 3.396 2.476 -6.956 1.00 86.50 95 GLN A N 1
ATOM 705 C CA . GLN A 1 95 ? 3.938 2.393 -5.596 1.00 86.50 95 GLN A CA 1
ATOM 706 C C . GLN A 1 95 ? 3.092 1.472 -4.718 1.00 86.50 95 GLN A C 1
ATOM 708 O O . GLN A 1 95 ? 3.644 0.574 -4.087 1.00 86.50 95 GLN A O 1
ATOM 713 N N . PHE A 1 96 ? 1.762 1.604 -4.734 1.00 87.12 96 PHE A N 1
ATOM 714 C CA . PHE A 1 96 ? 0.887 0.705 -3.970 1.00 87.12 96 PHE A CA 1
ATOM 715 C C . PHE A 1 96 ? 1.060 -0.769 -4.351 1.00 87.12 96 PHE A C 1
ATOM 717 O O . PHE A 1 96 ? 1.101 -1.630 -3.472 1.00 87.12 96 PHE A O 1
ATOM 724 N N . GLN A 1 97 ? 1.183 -1.067 -5.647 1.00 87.69 97 GLN A N 1
ATOM 725 C CA . GLN A 1 97 ? 1.413 -2.441 -6.104 1.00 87.69 97 GLN A CA 1
ATOM 726 C C . GLN A 1 97 ? 2.819 -2.939 -5.750 1.00 87.69 97 GLN A C 1
ATOM 728 O O . GLN A 1 97 ? 3.001 -4.115 -5.436 1.00 87.69 97 GLN A O 1
ATOM 733 N N . THR A 1 98 ? 3.801 -2.040 -5.730 1.00 90.19 98 THR A N 1
ATOM 734 C CA . THR A 1 98 ? 5.181 -2.346 -5.340 1.00 90.19 98 THR A CA 1
ATOM 735 C C . THR A 1 98 ? 5.275 -2.691 -3.855 1.00 90.19 98 THR A C 1
ATOM 737 O O . THR A 1 98 ? 5.898 -3.695 -3.518 1.00 90.19 98 THR A O 1
ATOM 740 N N . LEU A 1 99 ? 4.585 -1.944 -2.981 1.00 92.62 99 LEU A N 1
ATOM 741 C CA . LEU A 1 99 ? 4.484 -2.255 -1.547 1.00 92.62 99 LEU A CA 1
ATOM 742 C C . LEU A 1 99 ? 3.973 -3.683 -1.310 1.00 92.62 99 LEU A C 1
ATOM 744 O O . LEU A 1 99 ? 4.499 -4.412 -0.469 1.00 92.62 99 LEU A O 1
ATOM 748 N N . PHE A 1 100 ? 2.976 -4.114 -2.088 1.00 92.00 100 PHE A N 1
ATOM 749 C CA . PHE A 1 100 ? 2.473 -5.483 -2.014 1.00 92.00 100 PHE A CA 1
ATOM 750 C C . PHE A 1 100 ? 3.554 -6.518 -2.370 1.00 92.00 100 PHE A C 1
ATOM 752 O O . PHE A 1 100 ? 3.750 -7.464 -1.605 1.00 92.00 100 PHE A O 1
ATOM 759 N N . VAL A 1 101 ? 4.300 -6.333 -3.470 1.00 90.56 101 VAL A N 1
ATOM 760 C CA . VAL A 1 101 ? 5.384 -7.263 -3.858 1.00 90.56 101 VAL A CA 1
ATOM 761 C C . VAL A 1 101 ? 6.494 -7.302 -2.817 1.00 90.56 101 VAL A C 1
ATOM 763 O O . VAL A 1 101 ? 6.962 -8.389 -2.491 1.00 90.56 101 VAL A O 1
ATOM 766 N N . MET A 1 102 ? 6.891 -6.150 -2.269 1.00 92.06 102 MET A N 1
ATOM 767 C CA . MET A 1 102 ? 7.942 -6.050 -1.248 1.00 92.06 102 MET A CA 1
ATOM 768 C C . MET A 1 102 ? 7.688 -6.982 -0.057 1.00 92.06 102 MET A C 1
ATOM 770 O O . MET A 1 102 ? 8.629 -7.560 0.484 1.00 92.06 102 MET A O 1
ATOM 774 N N . VAL A 1 103 ? 6.421 -7.165 0.327 1.00 91.69 103 VAL A N 1
ATOM 775 C CA . VAL A 1 103 ? 6.036 -8.082 1.408 1.00 91.69 103 VAL A CA 1
ATOM 776 C C . VAL A 1 103 ? 5.773 -9.498 0.917 1.00 91.69 103 VAL A C 1
ATOM 778 O O . VAL A 1 103 ? 6.192 -10.462 1.559 1.00 91.69 103 VAL A O 1
ATOM 781 N N . ALA A 1 104 ? 5.041 -9.647 -0.184 1.00 90.75 104 ALA A N 1
ATOM 782 C CA . ALA A 1 104 ? 4.620 -10.957 -0.655 1.00 90.75 104 ALA A CA 1
ATOM 783 C C . ALA A 1 104 ? 5.807 -11.780 -1.190 1.00 90.75 104 ALA A C 1
ATOM 785 O O . ALA A 1 104 ? 5.927 -12.965 -0.872 1.00 90.75 104 ALA A O 1
ATOM 786 N N . TYR A 1 105 ? 6.691 -11.134 -1.955 1.00 89.62 105 TYR A N 1
ATOM 787 C CA . TYR A 1 105 ? 7.758 -11.734 -2.762 1.00 89.62 105 TYR A CA 1
ATOM 788 C C . TYR A 1 105 ? 9.008 -10.831 -2.785 1.00 89.62 105 TYR A C 1
ATOM 790 O O . TYR A 1 105 ? 9.364 -10.274 -3.830 1.00 89.62 105 TYR A O 1
ATOM 798 N N . PRO A 1 106 ? 9.690 -10.658 -1.636 1.00 89.56 106 PRO A N 1
ATOM 799 C CA . PRO A 1 106 ? 10.795 -9.710 -1.498 1.00 89.56 106 PRO A CA 1
ATOM 800 C C . PRO A 1 106 ? 11.947 -9.979 -2.476 1.00 89.56 106 PRO A C 1
ATOM 802 O O . PRO A 1 106 ? 12.476 -9.041 -3.064 1.00 89.56 106 PRO A O 1
ATOM 805 N N . THR A 1 107 ? 12.304 -11.244 -2.725 1.00 87.81 107 THR A N 1
ATOM 806 C CA . THR A 1 107 ? 13.359 -11.616 -3.686 1.00 87.81 107 THR A CA 1
ATOM 807 C C . THR A 1 107 ? 13.027 -11.169 -5.111 1.00 87.81 107 THR A C 1
ATOM 809 O O . THR A 1 107 ? 13.893 -10.661 -5.818 1.00 87.81 107 THR A O 1
ATOM 812 N N . GLN A 1 108 ? 11.769 -11.309 -5.531 1.00 87.12 108 GLN A N 1
ATOM 813 C CA . GLN A 1 108 ? 11.307 -10.874 -6.846 1.00 87.12 108 GLN A CA 1
ATOM 814 C C . GLN A 1 108 ? 11.340 -9.346 -6.957 1.00 87.12 108 GLN A C 1
ATOM 816 O O . GLN A 1 108 ? 11.812 -8.827 -7.968 1.00 87.12 108 GLN A O 1
ATOM 821 N N . TYR A 1 109 ? 10.926 -8.625 -5.908 1.00 88.38 109 TYR A N 1
ATOM 822 C CA . TYR A 1 109 ? 11.041 -7.164 -5.859 1.00 88.38 109 TYR A CA 1
ATOM 823 C C . TYR A 1 109 ? 12.488 -6.682 -6.045 1.00 88.38 109 TYR A C 1
ATOM 825 O O . TYR A 1 109 ? 12.713 -5.690 -6.738 1.00 88.38 109 TYR A O 1
ATOM 833 N N . MET A 1 110 ? 13.485 -7.395 -5.505 1.00 87.00 110 MET A N 1
ATOM 834 C CA . MET A 1 110 ? 14.892 -6.990 -5.643 1.00 87.00 110 MET A CA 1
ATOM 835 C C . MET A 1 110 ? 15.350 -6.861 -7.102 1.00 87.00 110 MET A C 1
ATOM 837 O O . MET A 1 110 ? 16.274 -6.096 -7.373 1.00 87.00 110 MET A O 1
ATOM 841 N N . THR A 1 111 ? 14.695 -7.549 -8.045 1.00 81.00 111 THR A N 1
ATOM 842 C CA . THR A 1 111 ? 14.996 -7.432 -9.482 1.00 81.00 111 THR A CA 1
ATOM 843 C C . THR A 1 111 ? 14.575 -6.092 -10.100 1.00 81.00 111 THR A C 1
ATOM 845 O O . THR A 1 111 ? 15.138 -5.697 -11.118 1.00 81.00 111 THR A O 1
ATOM 848 N N . SER A 1 112 ? 13.629 -5.384 -9.475 1.00 77.31 112 SER A N 1
ATOM 849 C CA . SER A 1 112 ? 13.083 -4.087 -9.907 1.00 77.31 112 SER A CA 1
ATOM 850 C C . SER A 1 112 ? 13.338 -2.947 -8.915 1.00 77.31 112 SER A C 1
ATOM 852 O O . SER A 1 112 ? 12.850 -1.831 -9.093 1.00 77.31 112 SER A O 1
ATOM 854 N N . ALA A 1 113 ? 14.049 -3.233 -7.823 1.00 82.38 113 ALA A N 1
ATOM 855 C CA . ALA A 1 113 ? 14.331 -2.273 -6.764 1.00 82.38 113 ALA A CA 1
ATOM 856 C C . ALA A 1 113 ? 15.088 -1.016 -7.241 1.00 82.38 113 ALA A C 1
ATOM 858 O O . ALA A 1 113 ? 14.755 0.063 -6.750 1.00 82.38 113 ALA A O 1
ATOM 859 N N . PRO A 1 114 ? 16.072 -1.081 -8.168 1.00 84.00 114 PRO A N 1
ATOM 860 C CA . PRO A 1 114 ? 16.791 0.116 -8.611 1.00 84.00 114 PRO A CA 1
ATOM 861 C C . PRO A 1 114 ? 15.866 1.204 -9.172 1.00 84.00 114 PRO A C 1
ATOM 863 O O . PRO A 1 114 ? 15.963 2.363 -8.767 1.00 84.00 114 PRO A O 1
ATOM 866 N N . GLU A 1 115 ? 14.940 0.832 -10.057 1.00 82.12 115 GLU A N 1
ATOM 867 C CA . GLU A 1 115 ? 14.004 1.759 -10.689 1.00 82.12 115 GLU A CA 1
ATOM 868 C C . GLU A 1 115 ? 12.991 2.317 -9.679 1.00 82.12 115 GLU A C 1
ATOM 870 O O . GLU A 1 115 ? 12.776 3.529 -9.618 1.00 82.12 115 GLU A O 1
ATOM 875 N N . ALA A 1 116 ? 12.428 1.458 -8.824 1.00 83.50 116 ALA A N 1
ATOM 876 C CA . ALA A 1 116 ? 11.465 1.879 -7.807 1.00 83.50 116 ALA A CA 1
ATOM 877 C C . ALA A 1 116 ? 12.094 2.821 -6.756 1.00 83.50 116 ALA A C 1
ATOM 879 O O . ALA A 1 116 ? 11.494 3.831 -6.383 1.00 83.50 116 ALA A O 1
ATOM 880 N N . ARG A 1 117 ? 13.334 2.548 -6.321 1.00 87.94 117 ARG A N 1
ATOM 881 C CA . ARG A 1 117 ? 14.092 3.410 -5.393 1.00 87.94 117 ARG A CA 1
ATOM 882 C C . ARG A 1 117 ? 14.419 4.763 -5.999 1.00 87.94 117 ARG A C 1
ATOM 884 O O . ARG A 1 117 ? 14.285 5.778 -5.317 1.00 87.94 117 ARG A O 1
ATOM 891 N N . ARG A 1 118 ? 14.831 4.788 -7.272 1.00 83.69 118 ARG A N 1
ATOM 892 C CA . ARG A 1 118 ? 15.086 6.038 -7.998 1.00 83.69 118 ARG A CA 1
ATOM 893 C C . ARG A 1 118 ? 13.838 6.915 -7.990 1.00 83.69 118 ARG A C 1
ATOM 895 O O . ARG A 1 118 ? 13.928 8.090 -7.645 1.00 83.69 118 ARG A O 1
ATOM 902 N N . TRP A 1 119 ? 12.675 6.335 -8.287 1.00 78.81 119 TRP A N 1
ATOM 903 C CA . TRP A 1 119 ? 11.420 7.077 -8.245 1.00 78.81 119 TRP A CA 1
ATOM 904 C C . TRP A 1 119 ? 11.081 7.586 -6.843 1.00 78.81 119 TRP A C 1
ATOM 906 O O . TRP A 1 119 ? 10.720 8.752 -6.690 1.00 78.81 119 TRP A O 1
ATOM 916 N N . ASN A 1 120 ? 11.238 6.758 -5.804 1.00 84.12 120 ASN A N 1
ATOM 917 C CA . ASN A 1 120 ? 10.965 7.204 -4.437 1.00 84.12 120 ASN A CA 1
ATOM 918 C C . ASN A 1 120 ? 11.873 8.375 -4.019 1.00 84.12 120 ASN A C 1
ATOM 920 O O . ASN A 1 120 ? 11.406 9.338 -3.410 1.00 84.12 120 ASN A O 1
ATOM 924 N N . ALA A 1 121 ? 13.150 8.346 -4.417 1.00 84.12 121 ALA A N 1
ATOM 925 C CA . ALA A 1 121 ? 14.098 9.431 -4.167 1.00 84.12 121 ALA A CA 1
ATOM 926 C C . ALA A 1 121 ? 13.715 10.735 -4.894 1.00 84.12 121 ALA A C 1
ATOM 928 O O . ALA A 1 121 ? 13.789 11.815 -4.303 1.00 84.12 121 ALA A O 1
ATOM 929 N N . LEU A 1 122 ? 13.255 10.646 -6.148 1.00 78.25 122 LEU A N 1
ATOM 930 C CA . LEU A 1 122 ? 12.714 11.793 -6.890 1.00 78.25 122 LEU A CA 1
ATOM 931 C C . LEU A 1 122 ? 11.440 12.337 -6.243 1.00 78.25 122 LEU A C 1
ATOM 933 O O . LEU A 1 122 ? 11.266 13.549 -6.136 1.00 78.25 122 LEU A O 1
ATOM 937 N N . GLY A 1 123 ? 10.559 11.448 -5.786 1.00 76.06 123 GLY A N 1
ATOM 938 C CA . GLY A 1 123 ? 9.358 11.839 -5.064 1.00 76.06 123 GLY A CA 1
ATOM 939 C C . GLY A 1 123 ? 9.704 12.613 -3.793 1.00 76.06 123 GLY A C 1
ATOM 940 O O . GLY A 1 123 ? 9.157 13.685 -3.546 1.00 76.06 123 GLY A O 1
ATOM 941 N N . ARG A 1 124 ? 10.690 12.133 -3.030 1.00 80.38 124 ARG A N 1
ATOM 942 C CA . ARG A 1 124 ? 11.188 12.820 -1.835 1.00 80.38 124 ARG A CA 1
ATOM 943 C C . ARG A 1 124 ? 11.747 14.208 -2.158 1.00 80.38 124 ARG A C 1
ATOM 945 O O . ARG A 1 124 ? 11.432 15.155 -1.448 1.00 80.38 124 ARG A O 1
ATOM 952 N N . SER A 1 125 ? 12.529 14.376 -3.223 1.00 79.50 125 SER A N 1
ATOM 953 C CA . SER A 1 125 ? 13.084 15.697 -3.560 1.00 79.50 125 SER A CA 1
ATOM 954 C C . SER A 1 125 ? 12.028 16.691 -4.056 1.00 79.50 125 SER A C 1
ATOM 956 O O . SER A 1 125 ? 12.125 17.879 -3.757 1.00 79.50 125 SER A O 1
ATOM 958 N N . ARG A 1 126 ? 11.005 16.218 -4.778 1.00 73.44 126 ARG A N 1
ATOM 959 C CA . ARG A 1 126 ? 9.966 17.069 -5.383 1.00 73.44 126 ARG A CA 1
ATOM 960 C C . ARG A 1 126 ? 8.826 17.413 -4.437 1.00 73.44 126 ARG A C 1
ATOM 962 O O . ARG A 1 126 ? 8.341 18.538 -4.446 1.00 73.44 126 ARG A O 1
ATOM 969 N N . TYR A 1 127 ? 8.377 16.440 -3.653 1.00 68.31 127 TYR A N 1
ATOM 970 C CA . TYR A 1 127 ? 7.081 16.501 -2.981 1.00 68.31 127 TYR A CA 1
ATOM 971 C C . TYR A 1 127 ? 7.183 16.690 -1.470 1.00 68.31 127 TYR A C 1
ATOM 973 O O . TYR A 1 127 ? 6.181 17.024 -0.843 1.00 68.31 127 TYR A O 1
ATOM 981 N N . HIS A 1 128 ? 8.365 16.529 -0.865 1.00 67.00 128 HIS A N 1
ATOM 982 C CA . HIS A 1 128 ? 8.485 16.504 0.597 1.00 67.00 128 HIS A CA 1
ATOM 983 C C . HIS A 1 128 ? 7.976 17.777 1.295 1.00 67.00 128 HIS A C 1
ATOM 985 O O . HIS A 1 128 ? 7.482 17.684 2.414 1.00 67.00 128 HIS A O 1
ATOM 991 N 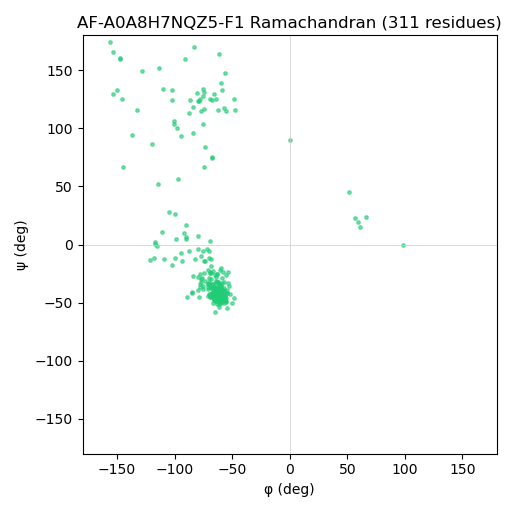N . GLN A 1 129 ? 8.032 18.939 0.635 1.00 64.31 129 GLN A N 1
ATOM 992 C CA . GLN A 1 129 ? 7.577 20.214 1.210 1.00 64.31 129 GLN A CA 1
ATOM 993 C C . GLN A 1 129 ? 6.204 20.691 0.719 1.00 64.31 129 GLN A C 1
ATOM 995 O O . GLN A 1 129 ? 5.618 21.564 1.349 1.00 64.31 129 GLN A O 1
ATOM 1000 N N . ILE A 1 130 ? 5.702 20.163 -0.400 1.00 65.50 130 ILE A N 1
ATOM 1001 C CA . ILE A 1 130 ? 4.524 20.722 -1.091 1.00 65.50 130 ILE A CA 1
ATOM 1002 C C . ILE A 1 130 ? 3.365 19.738 -1.235 1.00 65.50 130 ILE A C 1
ATOM 1004 O O . ILE A 1 130 ? 2.271 20.149 -1.614 1.00 65.50 130 ILE A O 1
ATOM 1008 N N . ALA A 1 131 ? 3.593 18.449 -0.988 1.00 73.75 131 ALA A N 1
ATOM 1009 C CA . ALA A 1 131 ? 2.558 17.444 -1.146 1.00 73.75 131 ALA A CA 1
ATOM 1010 C C . ALA A 1 131 ? 1.766 17.210 0.137 1.00 73.75 131 ALA A C 1
ATOM 1012 O O . ALA A 1 131 ? 2.219 17.493 1.247 1.00 73.75 131 ALA A O 1
ATOM 1013 N N . ASP A 1 132 ? 0.572 16.653 -0.048 1.00 80.62 132 ASP A N 1
ATOM 1014 C CA . ASP A 1 132 ? -0.304 16.269 1.046 1.00 80.62 132 ASP A CA 1
ATOM 1015 C C . ASP A 1 132 ? 0.321 15.199 1.962 1.00 80.62 132 ASP A C 1
ATOM 1017 O O . ASP A 1 132 ? 1.307 14.525 1.628 1.00 80.62 132 ASP A O 1
ATOM 1021 N N . ILE A 1 133 ? -0.274 15.040 3.147 1.00 84.94 133 ILE A N 1
ATOM 1022 C CA . ILE A 1 133 ? 0.136 14.044 4.147 1.00 84.94 133 ILE A CA 1
ATOM 1023 C C . ILE A 1 133 ? 0.227 12.646 3.527 1.00 84.94 133 ILE A C 1
ATOM 1025 O O . ILE A 1 133 ? 1.188 11.928 3.785 1.00 84.94 133 ILE A O 1
ATOM 1029 N N . SER A 1 134 ? -0.737 12.264 2.684 1.00 82.31 134 SER A N 1
ATOM 1030 C CA . SER A 1 134 ? -0.802 10.927 2.084 1.00 82.31 134 SER A CA 1
ATOM 1031 C C . SER A 1 134 ? 0.390 10.631 1.181 1.00 82.31 134 SER A C 1
ATOM 1033 O O . SER A 1 134 ? 0.956 9.543 1.243 1.00 82.31 134 SER A O 1
ATOM 1035 N N . THR A 1 135 ? 0.801 11.595 0.363 1.00 81.56 135 THR A N 1
ATOM 1036 C CA . THR A 1 135 ? 1.938 11.460 -0.550 1.00 81.56 135 THR A CA 1
ATOM 1037 C C . THR A 1 135 ? 3.249 11.393 0.226 1.00 81.56 135 THR A C 1
ATOM 1039 O O . THR A 1 135 ? 4.068 10.510 -0.031 1.00 81.56 135 THR A O 1
ATOM 1042 N N . ARG A 1 136 ? 3.435 12.275 1.220 1.00 85.69 136 ARG A N 1
ATOM 1043 C CA . ARG A 1 136 ? 4.615 12.250 2.104 1.00 85.69 136 ARG A CA 1
ATOM 1044 C C . ARG A 1 136 ? 4.708 10.924 2.861 1.00 85.69 136 ARG A C 1
ATOM 1046 O O . ARG A 1 136 ? 5.758 10.286 2.861 1.00 85.69 136 ARG A O 1
ATOM 1053 N N . PHE A 1 137 ? 3.585 10.463 3.408 1.00 89.75 137 PHE A N 1
ATOM 1054 C CA . PHE A 1 137 ? 3.487 9.187 4.107 1.00 89.75 137 PHE A CA 1
ATOM 1055 C C . PHE A 1 137 ? 3.817 8.000 3.194 1.00 89.75 137 PHE A C 1
ATOM 1057 O O . PHE A 1 137 ? 4.554 7.106 3.599 1.00 89.75 137 PHE A O 1
ATOM 1064 N N . MET A 1 138 ? 3.326 7.992 1.953 1.00 88.12 138 MET A N 1
ATOM 1065 C CA . MET A 1 138 ? 3.613 6.917 0.998 1.00 88.12 138 MET A CA 1
ATOM 1066 C C . MET A 1 138 ? 5.103 6.786 0.677 1.00 88.12 138 MET A C 1
ATOM 1068 O O . MET A 1 138 ? 5.590 5.665 0.536 1.00 88.12 138 MET A O 1
ATOM 1072 N N . ILE A 1 139 ? 5.831 7.903 0.613 1.00 87.56 139 ILE A N 1
ATOM 1073 C CA . ILE A 1 139 ? 7.285 7.913 0.404 1.00 87.56 139 ILE A CA 1
ATOM 1074 C C . ILE A 1 139 ? 8.013 7.272 1.596 1.00 87.56 139 ILE A C 1
ATOM 1076 O O . ILE A 1 139 ? 8.909 6.448 1.402 1.00 87.56 139 ILE A O 1
ATOM 1080 N N . ASP A 1 140 ? 7.626 7.615 2.828 1.00 90.31 140 ASP A N 1
ATOM 1081 C CA . ASP A 1 140 ? 8.238 7.048 4.037 1.00 90.31 140 ASP A CA 1
ATOM 1082 C C . ASP A 1 140 ? 7.852 5.574 4.253 1.00 90.31 140 ASP A C 1
ATOM 1084 O O . ASP A 1 140 ? 8.692 4.757 4.636 1.00 90.31 140 ASP A O 1
ATOM 1088 N N . LEU A 1 141 ? 6.611 5.197 3.934 1.00 92.81 141 LEU A N 1
ATOM 1089 C CA . LEU A 1 141 ? 6.163 3.806 3.941 1.00 92.81 141 LEU A CA 1
ATOM 1090 C C . LEU A 1 141 ? 6.901 2.962 2.895 1.00 92.81 141 LEU A C 1
ATOM 1092 O O . LEU A 1 141 ? 7.217 1.803 3.164 1.00 92.81 141 LEU A O 1
ATOM 1096 N N . PHE A 1 142 ? 7.187 3.525 1.717 1.00 92.69 142 PHE A N 1
ATOM 1097 C CA . PHE A 1 142 ? 7.998 2.851 0.708 1.00 92.69 142 PHE A CA 1
ATOM 1098 C C . PHE A 1 142 ? 9.388 2.526 1.248 1.00 92.69 142 PHE A C 1
ATOM 1100 O O . PHE A 1 142 ? 9.821 1.387 1.116 1.00 92.69 142 PHE A O 1
ATOM 1107 N N . ASP A 1 143 ? 10.068 3.474 1.895 1.00 90.12 143 ASP A N 1
ATOM 1108 C CA . ASP A 1 143 ? 11.405 3.225 2.448 1.00 90.12 143 ASP A CA 1
ATOM 1109 C C . ASP A 1 143 ? 11.374 2.153 3.545 1.00 90.12 143 ASP A C 1
ATOM 1111 O O . ASP A 1 143 ? 12.236 1.272 3.592 1.00 90.12 143 ASP A O 1
ATOM 1115 N N . LEU A 1 144 ? 10.335 2.164 4.385 1.00 91.81 144 LEU A N 1
ATOM 1116 C CA . LEU A 1 144 ? 10.114 1.125 5.388 1.00 91.81 144 LEU A CA 1
ATOM 1117 C C . LEU A 1 144 ? 9.901 -0.266 4.755 1.00 91.81 144 LEU A C 1
ATOM 1119 O O . LEU A 1 144 ? 10.432 -1.270 5.238 1.00 91.81 144 LEU A O 1
ATOM 1123 N N . ALA A 1 145 ? 9.135 -0.345 3.667 1.00 93.25 145 ALA A N 1
ATOM 1124 C CA . ALA A 1 145 ? 8.871 -1.590 2.950 1.00 93.25 145 ALA A CA 1
ATOM 1125 C C . ALA A 1 145 ? 10.064 -2.067 2.106 1.00 93.25 145 ALA A C 1
ATOM 1127 O O . ALA A 1 145 ? 10.328 -3.268 2.058 1.00 93.25 145 ALA A O 1
ATOM 1128 N N . ASP A 1 146 ? 10.836 -1.159 1.506 1.00 91.44 146 ASP A N 1
ATOM 1129 C CA . ASP A 1 146 ? 12.087 -1.475 0.807 1.00 91.44 146 ASP A CA 1
ATOM 1130 C C . ASP A 1 146 ? 13.126 -2.041 1.773 1.00 91.44 146 ASP A C 1
ATOM 1132 O O . ASP A 1 146 ? 13.828 -3.006 1.456 1.00 91.44 146 ASP A O 1
ATOM 1136 N N . PHE A 1 147 ? 13.175 -1.496 2.987 1.00 88.38 147 PHE A N 1
ATOM 1137 C CA . PHE A 1 147 ? 13.992 -2.028 4.059 1.00 88.38 147 PHE A CA 1
ATOM 1138 C C . PHE A 1 147 ? 13.587 -3.464 4.421 1.00 88.38 147 PHE A C 1
ATOM 1140 O O . PHE A 1 147 ? 14.436 -4.362 4.469 1.00 88.38 147 PHE A O 1
ATOM 1147 N N . PHE A 1 148 ? 12.285 -3.708 4.612 1.00 90.19 148 PHE A N 1
ATOM 1148 C CA . PHE A 1 148 ? 11.749 -5.054 4.822 1.00 90.19 148 PHE A CA 1
ATOM 1149 C C . PHE A 1 148 ? 12.127 -5.999 3.681 1.00 90.19 148 PHE A C 1
ATOM 1151 O O . PHE A 1 148 ? 12.632 -7.098 3.932 1.00 90.19 148 PHE A O 1
ATOM 1158 N N . ALA A 1 149 ? 11.925 -5.578 2.435 1.00 91.44 149 ALA A N 1
ATOM 1159 C CA . ALA A 1 149 ? 12.197 -6.410 1.277 1.00 91.44 149 ALA A CA 1
ATOM 1160 C C . ALA A 1 149 ? 13.693 -6.692 1.113 1.00 91.44 149 ALA A C 1
ATOM 1162 O O . ALA A 1 149 ? 14.068 -7.815 0.800 1.00 91.44 149 ALA A O 1
ATOM 1163 N N . THR A 1 150 ? 14.561 -5.722 1.401 1.00 88.00 150 THR A N 1
ATOM 1164 C CA . THR A 1 150 ? 16.017 -5.906 1.348 1.00 88.00 150 THR A CA 1
ATOM 1165 C C . THR A 1 150 ? 16.480 -6.927 2.381 1.00 88.00 150 THR A C 1
ATOM 1167 O O . THR A 1 150 ? 17.244 -7.829 2.037 1.00 88.00 150 THR A O 1
ATOM 1170 N N . ARG A 1 151 ? 15.983 -6.826 3.622 1.00 85.44 151 ARG A N 1
ATOM 1171 C CA . ARG A 1 151 ? 16.294 -7.778 4.699 1.00 85.44 151 ARG A CA 1
ATOM 1172 C C . ARG A 1 151 ? 15.848 -9.202 4.358 1.00 85.44 151 ARG A C 1
ATOM 1174 O O . ARG A 1 151 ? 16.561 -10.147 4.662 1.00 85.44 151 ARG A O 1
ATOM 1181 N N . ASN A 1 152 ? 14.671 -9.359 3.752 1.00 85.81 152 ASN A N 1
ATOM 1182 C CA . ASN A 1 152 ? 14.084 -10.676 3.477 1.00 85.81 152 ASN A CA 1
ATOM 1183 C C . ASN A 1 152 ? 14.405 -11.222 2.072 1.00 85.81 152 ASN A C 1
ATOM 1185 O O . ASN A 1 152 ? 14.174 -12.396 1.804 1.00 85.81 152 ASN A O 1
ATOM 1189 N N . GLY A 1 153 ? 14.901 -10.383 1.161 1.00 81.94 153 GLY A N 1
ATOM 1190 C CA . GLY A 1 153 ? 15.146 -10.719 -0.243 1.00 81.94 153 GLY A CA 1
ATOM 1191 C C . GLY A 1 153 ? 16.600 -11.054 -0.570 1.00 81.94 153 GLY A C 1
ATOM 1192 O O . GLY A 1 153 ? 16.860 -11.563 -1.660 1.00 81.94 153 GLY A O 1
ATOM 1193 N N . LYS A 1 154 ? 17.542 -10.787 0.346 1.00 77.94 154 LYS A N 1
ATOM 1194 C CA . LYS A 1 154 ? 18.973 -11.101 0.209 1.00 77.94 154 LYS A CA 1
ATOM 1195 C C . LYS A 1 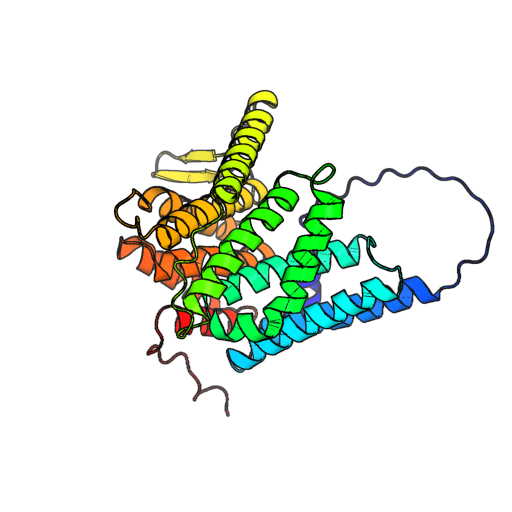154 ? 19.429 -12.054 1.329 1.00 77.94 154 LYS A C 1
ATOM 1197 O O . LYS A 1 154 ? 19.912 -11.573 2.351 1.00 77.94 154 LYS A O 1
ATOM 1202 N N . PRO A 1 155 ? 19.285 -13.382 1.154 1.00 58.84 155 PRO A N 1
ATOM 1203 C CA . PRO A 1 155 ? 19.616 -14.364 2.193 1.00 58.84 155 PRO A CA 1
ATOM 1204 C C . PRO A 1 155 ? 21.104 -14.374 2.588 1.00 58.84 155 PRO A C 1
ATOM 1206 O O . PRO A 1 155 ? 21.410 -14.693 3.731 1.00 58.84 155 PRO A O 1
ATOM 1209 N N . ASP A 1 156 ? 22.004 -13.951 1.693 1.00 59.19 156 ASP A N 1
ATOM 1210 C CA . ASP A 1 156 ? 23.461 -13.944 1.925 1.00 59.19 156 ASP A CA 1
ATOM 1211 C C . ASP A 1 156 ? 23.990 -12.634 2.545 1.00 59.19 156 ASP A C 1
ATOM 1213 O O . ASP A 1 156 ? 25.198 -12.431 2.663 1.00 59.19 156 ASP A O 1
ATOM 1217 N N . TYR A 1 157 ? 23.109 -11.692 2.898 1.00 57.22 157 TYR A N 1
ATOM 1218 C CA . TYR A 1 157 ? 23.520 -10.403 3.452 1.00 57.22 157 TYR A CA 1
ATOM 1219 C C . TYR A 1 157 ? 23.511 -10.452 4.988 1.00 57.22 157 TYR A C 1
ATOM 1221 O O . TYR A 1 157 ? 22.497 -10.177 5.621 1.00 57.22 157 TYR A O 1
ATOM 1229 N N . GLU A 1 158 ? 24.663 -10.762 5.594 1.00 47.59 158 GLU A N 1
ATOM 1230 C CA . GLU A 1 158 ? 24.868 -10.855 7.058 1.00 47.59 158 GLU A CA 1
ATOM 1231 C C . GLU A 1 158 ? 24.800 -9.504 7.806 1.00 47.59 158 GLU A C 1
ATOM 1233 O O . GLU A 1 158 ? 25.000 -9.427 9.020 1.00 47.59 158 GLU A O 1
ATOM 1238 N N . GLY A 1 159 ? 24.517 -8.405 7.104 1.00 51.28 159 GLY A N 1
ATOM 1239 C CA . GLY A 1 159 ? 24.360 -7.101 7.730 1.00 51.28 159 GLY A CA 1
ATOM 1240 C C . GLY A 1 159 ? 23.092 -7.045 8.578 1.00 51.28 159 GLY A C 1
ATOM 1241 O O . GLY A 1 159 ? 21.991 -7.246 8.067 1.00 51.28 159 GLY A O 1
ATOM 1242 N N . LEU A 1 160 ? 23.232 -6.680 9.855 1.00 52.84 160 LEU A N 1
ATOM 1243 C CA . LEU A 1 160 ? 22.122 -6.257 10.706 1.00 52.84 160 LEU A CA 1
ATOM 1244 C C . LEU A 1 160 ? 21.592 -4.919 10.168 1.00 52.84 160 LEU A C 1
ATOM 1246 O O . LEU A 1 160 ? 21.908 -3.854 10.698 1.00 52.84 160 LEU A O 1
ATOM 1250 N N . ILE A 1 161 ? 20.849 -4.950 9.059 1.00 56.31 161 ILE A N 1
ATOM 1251 C CA . ILE A 1 161 ? 20.191 -3.751 8.557 1.00 56.31 161 ILE A CA 1
ATOM 1252 C C . ILE A 1 161 ? 19.222 -3.358 9.676 1.00 56.31 161 ILE A C 1
ATOM 1254 O O . ILE A 1 161 ? 18.347 -4.144 10.047 1.00 56.31 161 ILE A O 1
ATOM 1258 N N . ARG A 1 162 ? 19.445 -2.192 10.289 1.00 56.88 162 ARG A N 1
ATOM 1259 C CA . ARG A 1 162 ? 18.546 -1.569 11.269 1.00 56.88 162 ARG A CA 1
ATOM 1260 C C . ARG A 1 162 ? 17.786 -0.470 10.554 1.00 56.88 162 ARG A C 1
ATOM 1262 O O . ARG A 1 162 ? 18.400 0.278 9.795 1.00 56.88 162 ARG A O 1
ATOM 1269 N N . SER A 1 163 ? 16.470 -0.41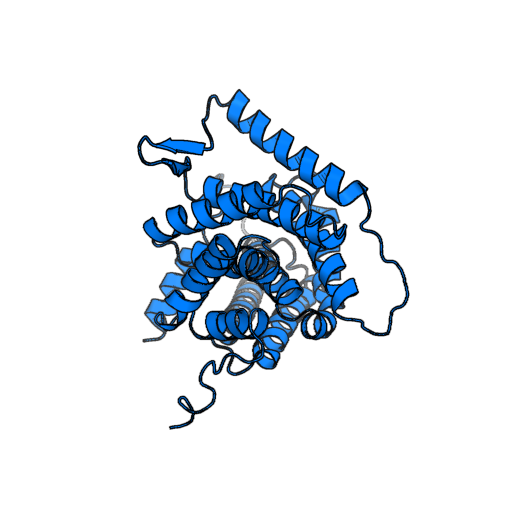8 10.750 1.00 60.94 163 SER A N 1
ATOM 1270 C CA . SER A 1 163 ? 15.647 0.620 10.136 1.00 60.94 163 SER A CA 1
ATOM 1271 C C . SER A 1 163 ? 16.184 1.957 10.612 1.00 60.94 163 SER A C 1
ATOM 1273 O O . SER A 1 163 ? 16.459 2.101 11.804 1.00 60.94 163 SER A O 1
ATOM 1275 N N . ASP A 1 164 ? 16.366 2.900 9.693 1.00 70.00 164 ASP A N 1
ATOM 1276 C CA . ASP A 1 164 ? 16.717 4.267 10.052 1.00 70.00 164 ASP A CA 1
ATOM 1277 C C . ASP A 1 164 ? 15.651 4.782 11.043 1.00 70.00 164 ASP A C 1
ATOM 1279 O O . ASP A 1 164 ? 14.478 4.862 10.658 1.00 70.00 164 ASP A O 1
ATOM 1283 N N . PRO A 1 165 ? 16.012 5.077 12.312 1.00 72.69 165 PRO A N 1
ATOM 1284 C CA . PRO A 1 165 ? 15.057 5.514 13.331 1.00 72.69 165 PRO A CA 1
ATOM 1285 C C . PRO A 1 165 ? 14.252 6.739 12.889 1.00 72.69 165 PRO A C 1
ATOM 1287 O O . PRO A 1 165 ? 13.100 6.905 13.283 1.00 72.69 165 PRO A O 1
ATOM 1290 N N . SER A 1 166 ? 14.823 7.548 11.992 1.00 83.25 166 SER A N 1
ATOM 1291 C CA . SER A 1 166 ? 14.164 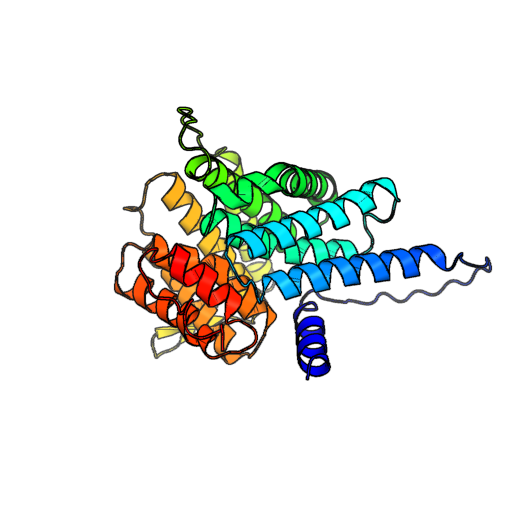8.731 11.458 1.00 83.25 166 SER A CA 1
ATOM 1292 C C . SER A 1 166 ? 12.935 8.410 10.593 1.00 83.25 166 SER A C 1
ATOM 1294 O O . SER A 1 166 ? 12.069 9.269 10.451 1.00 83.25 166 SER A O 1
ATOM 1296 N N . ILE A 1 167 ? 12.811 7.202 10.016 1.00 85.69 167 ILE A N 1
ATOM 1297 C CA . ILE A 1 167 ? 11.617 6.803 9.240 1.00 85.69 167 ILE A CA 1
ATOM 1298 C C . ILE A 1 167 ? 10.393 6.728 10.156 1.00 85.69 167 ILE A C 1
ATOM 1300 O O . ILE A 1 167 ? 9.320 7.212 9.806 1.00 85.69 167 ILE A O 1
ATOM 1304 N N . GLU A 1 168 ? 10.549 6.138 11.336 1.00 88.81 168 GLU A N 1
ATOM 1305 C CA . GLU A 1 168 ? 9.457 6.009 12.297 1.00 88.81 168 GLU A CA 1
ATOM 1306 C C . GLU A 1 168 ? 9.051 7.351 12.887 1.00 88.81 168 GLU A C 1
ATOM 1308 O O . GLU A 1 168 ? 7.859 7.635 12.973 1.00 88.81 168 GLU A O 1
ATOM 1313 N N . GLU A 1 169 ? 10.023 8.194 13.238 1.00 91.44 169 GLU A N 1
ATOM 1314 C CA . GLU A 1 169 ? 9.753 9.559 13.695 1.00 91.44 169 GLU A CA 1
ATOM 1315 C C . GLU A 1 169 ? 8.952 10.344 12.649 1.00 91.44 169 GLU A C 1
ATOM 1317 O O . GLU A 1 169 ? 7.961 10.986 12.993 1.00 91.44 169 GLU A O 1
ATOM 1322 N N . ARG A 1 170 ? 9.310 10.231 11.360 1.00 91.50 170 ARG A N 1
ATOM 1323 C CA . ARG A 1 170 ? 8.552 10.863 10.267 1.00 91.50 170 ARG A CA 1
ATOM 1324 C C . ARG A 1 170 ? 7.134 10.312 10.137 1.00 91.50 170 ARG A C 1
ATOM 1326 O O . ARG A 1 170 ? 6.196 11.096 10.027 1.00 91.50 170 ARG A O 1
ATOM 1333 N N . ILE A 1 171 ? 6.953 8.991 10.183 1.00 92.62 171 ILE A N 1
ATOM 1334 C CA . ILE A 1 171 ? 5.621 8.367 10.097 1.00 92.62 171 ILE A CA 1
ATOM 1335 C C . ILE A 1 171 ? 4.745 8.786 11.283 1.00 92.62 171 ILE A C 1
ATOM 1337 O O . ILE A 1 171 ? 3.590 9.158 11.085 1.00 92.62 171 ILE A O 1
ATOM 1341 N N . ASN A 1 172 ? 5.286 8.772 12.502 1.00 93.31 172 ASN A N 1
ATOM 1342 C CA . ASN A 1 172 ? 4.558 9.210 13.692 1.00 93.31 172 ASN A CA 1
ATOM 1343 C C . ASN A 1 172 ? 4.204 10.701 13.607 1.00 93.31 172 ASN A C 1
ATOM 1345 O O . ASN A 1 172 ? 3.056 11.060 13.856 1.00 93.31 172 ASN A O 1
ATOM 1349 N N . GLY A 1 173 ? 5.135 11.550 13.159 1.00 94.31 173 GLY A N 1
ATOM 1350 C CA . GLY A 1 173 ? 4.875 12.975 12.943 1.00 94.31 173 GLY A CA 1
ATOM 1351 C C . GLY A 1 173 ? 3.762 13.235 11.921 1.00 94.31 173 GLY A C 1
ATOM 1352 O O . GLY A 1 173 ? 2.880 14.052 12.168 1.00 94.31 173 GLY A O 1
ATOM 1353 N N . LEU A 1 174 ? 3.733 12.493 10.808 1.00 93.62 174 LEU A N 1
ATOM 1354 C CA . LEU A 1 174 ? 2.660 12.595 9.806 1.00 93.62 174 LEU A CA 1
ATOM 1355 C C . LEU A 1 174 ? 1.303 12.114 10.345 1.00 93.62 174 LEU A C 1
ATOM 1357 O O . LEU A 1 174 ? 0.259 12.654 9.974 1.00 93.62 174 LEU A O 1
ATOM 1361 N N . TRP A 1 175 ? 1.298 11.108 11.224 1.00 95.19 175 TRP A N 1
ATOM 1362 C CA . TRP A 1 175 ? 0.079 10.659 11.896 1.00 95.19 175 TRP A CA 1
ATOM 1363 C C . TRP A 1 175 ? -0.455 11.721 12.863 1.00 95.19 175 TRP A C 1
ATOM 1365 O O . TRP A 1 175 ? -1.660 11.985 12.892 1.00 95.19 175 TRP A O 1
ATOM 1375 N N . GLU A 1 176 ? 0.424 12.353 13.639 1.00 95.88 176 GLU A N 1
ATOM 1376 C CA . GLU A 1 176 ? 0.071 13.456 14.536 1.00 95.88 176 GLU A CA 1
ATOM 1377 C C . GLU A 1 176 ? -0.477 14.659 13.761 1.00 95.88 176 GLU A C 1
ATOM 1379 O O . GLU A 1 176 ? -1.541 15.170 14.120 1.00 95.88 176 GLU A O 1
ATOM 1384 N N . GLU A 1 177 ? 0.180 15.043 12.661 1.00 93.94 177 GLU A N 1
ATOM 1385 C CA . GLU A 1 177 ? -0.267 16.103 11.746 1.00 93.94 177 GLU A CA 1
ATOM 1386 C C . GLU A 1 177 ? -1.691 15.823 11.237 1.00 93.94 177 GLU A C 1
ATOM 1388 O O . GLU A 1 177 ? -2.577 16.665 11.376 1.00 93.94 177 GLU A O 1
ATOM 1393 N N . TYR A 1 178 ? -1.960 14.605 10.753 1.00 93.06 178 TYR A N 1
ATOM 1394 C CA . TYR A 1 178 ? -3.288 14.215 10.261 1.00 93.06 178 TYR A CA 1
ATOM 1395 C C . TYR A 1 178 ? -4.379 14.284 11.340 1.00 93.06 178 TYR A C 1
ATOM 1397 O O . TYR A 1 178 ? -5.510 14.709 11.081 1.00 93.06 178 TYR A O 1
ATOM 1405 N N . ASN A 1 179 ? -4.058 13.874 12.571 1.00 94.31 179 ASN A N 1
ATOM 1406 C CA . ASN A 1 179 ? -4.996 13.963 13.689 1.00 94.31 179 ASN A CA 1
ATOM 1407 C C . ASN A 1 179 ? -5.222 15.408 14.143 1.00 94.31 179 ASN A C 1
ATOM 1409 O O . ASN A 1 179 ? -6.322 15.740 14.587 1.00 94.31 179 ASN A O 1
ATOM 1413 N N . GLU A 1 180 ? -4.206 16.267 14.075 1.00 94.75 180 GLU A N 1
ATOM 1414 C CA . GLU A 1 180 ? -4.336 17.691 14.386 1.00 94.75 180 GLU A CA 1
ATOM 1415 C C . GLU A 1 180 ? -5.195 18.417 13.347 1.00 94.75 180 GLU A C 1
ATOM 1417 O O . GLU A 1 180 ? -6.121 19.127 13.733 1.00 94.75 180 GLU A O 1
ATOM 1422 N N . GLU A 1 181 ? -4.995 18.165 12.048 1.00 92.12 181 GLU A N 1
ATOM 1423 C CA . GLU A 1 181 ? -5.851 18.717 10.987 1.00 92.12 181 GLU A CA 1
ATOM 1424 C C . GLU A 1 181 ? -7.326 18.348 11.198 1.00 92.12 181 GLU A C 1
ATOM 1426 O O . GLU A 1 181 ? -8.216 19.199 11.112 1.00 92.12 181 GLU A O 1
ATOM 1431 N N . ALA A 1 182 ? -7.598 17.082 11.528 1.00 91.44 182 ALA A N 1
ATOM 1432 C CA . ALA A 1 182 ? -8.954 16.616 11.791 1.00 91.44 182 ALA A CA 1
ATOM 1433 C C . ALA A 1 182 ? -9.566 17.269 13.040 1.00 91.44 182 ALA A C 1
ATOM 1435 O O . ALA A 1 182 ? -10.724 17.691 13.005 1.00 91.44 182 ALA A O 1
ATOM 1436 N N . ARG A 1 183 ? -8.791 17.390 14.128 1.00 94.88 183 ARG A N 1
ATOM 1437 C CA . ARG A 1 183 ? -9.228 18.052 15.368 1.00 94.88 183 ARG A CA 1
ATOM 1438 C C . ARG A 1 183 ? -9.501 19.535 15.153 1.00 94.88 183 ARG A C 1
ATOM 1440 O O . ARG A 1 183 ? -10.565 20.004 15.548 1.00 94.88 183 ARG A O 1
ATOM 1447 N N . SER A 1 184 ? -8.596 20.237 14.478 1.00 94.69 184 SER A N 1
ATOM 1448 C CA . SER A 1 184 ? -8.732 21.654 14.130 1.00 94.69 184 SER A CA 1
ATOM 1449 C C . SER A 1 184 ? -9.955 21.919 13.246 1.00 94.69 184 SER A C 1
ATOM 1451 O O . SER A 1 184 ? -10.629 22.934 13.404 1.00 94.69 184 SER A O 1
ATOM 1453 N N . ALA A 1 185 ? -10.305 20.977 12.365 1.00 92.94 185 ALA A N 1
ATOM 1454 C CA . ALA A 1 185 ? -11.518 21.044 11.554 1.00 92.94 185 ALA A CA 1
ATOM 1455 C C . ALA A 1 185 ? -12.803 20.615 12.300 1.00 92.94 185 ALA A C 1
ATOM 1457 O O . ALA A 1 185 ? -13.887 20.662 11.718 1.00 92.94 185 ALA A O 1
ATOM 1458 N N . GLY A 1 186 ? -12.715 20.157 13.556 1.00 93.44 186 GLY A N 1
ATOM 1459 C CA . GLY A 1 186 ? -13.854 19.608 14.302 1.00 93.44 186 GLY A CA 1
ATOM 1460 C C . GLY A 1 186 ? -14.397 18.300 13.713 1.00 93.44 186 GLY A C 1
ATOM 1461 O O . GLY A 1 186 ? -15.567 17.963 13.898 1.00 93.44 186 GLY A O 1
ATOM 1462 N N . VAL A 1 187 ? -13.568 17.563 12.972 1.00 93.88 187 VAL A N 1
ATOM 1463 C CA . VAL A 1 187 ? -13.965 16.378 12.216 1.00 93.88 187 VAL A CA 1
ATOM 1464 C C . VAL A 1 187 ? -13.555 15.106 12.950 1.00 93.88 187 VAL A C 1
ATOM 1466 O O . VAL A 1 187 ? -12.382 14.856 13.219 1.00 93.88 187 VAL A O 1
ATOM 1469 N N . ARG A 1 188 ? -14.531 14.232 13.209 1.00 93.75 188 ARG A N 1
ATOM 1470 C CA . ARG A 1 188 ? -14.278 12.897 13.759 1.00 93.75 188 ARG A CA 1
ATOM 1471 C C . ARG A 1 188 ? -13.815 11.941 12.657 1.00 93.75 188 ARG A C 1
ATOM 1473 O O . ARG A 1 188 ? -14.527 11.747 11.677 1.00 93.75 188 ARG A O 1
ATOM 1480 N N . LEU A 1 189 ? -12.646 11.320 12.834 1.00 92.69 189 LEU A N 1
ATOM 1481 C CA . LEU A 1 189 ? -12.065 10.389 11.853 1.00 92.69 189 LEU A CA 1
ATOM 1482 C C . LEU A 1 189 ? -12.700 8.991 11.900 1.00 92.69 189 LEU A C 1
ATOM 1484 O O . LEU A 1 189 ? -13.030 8.425 10.857 1.00 92.69 189 LEU A O 1
ATOM 1488 N N . GLN A 1 190 ? -12.887 8.448 13.105 1.00 94.69 190 GLN A N 1
ATOM 1489 C CA . GLN A 1 190 ? -13.449 7.116 13.326 1.00 94.69 190 GLN A CA 1
ATOM 1490 C C . GLN A 1 190 ? -14.260 7.026 14.623 1.00 94.69 190 GLN A C 1
ATOM 1492 O O . GLN A 1 190 ? -14.129 7.859 15.530 1.00 94.69 190 GLN A O 1
ATOM 1497 N N . TRP A 1 191 ? -15.129 6.023 14.700 1.00 94.56 191 TRP A N 1
ATOM 1498 C CA . TRP A 1 191 ? -15.946 5.715 15.871 1.00 94.56 191 TRP A CA 1
ATOM 1499 C C . TRP A 1 191 ? -16.322 4.238 15.925 1.00 94.56 191 TRP A C 1
ATOM 1501 O O . TRP A 1 191 ? -16.177 3.521 14.942 1.00 94.56 191 TRP A O 1
ATOM 1511 N N . ILE A 1 192 ? -16.806 3.797 17.082 1.00 93.56 192 ILE A N 1
ATOM 1512 C CA . ILE A 1 192 ? -17.315 2.442 17.300 1.00 93.56 192 ILE A CA 1
ATOM 1513 C C . ILE A 1 192 ? -18.832 2.547 17.487 1.00 93.56 192 ILE A C 1
ATOM 1515 O O . ILE A 1 192 ? -19.305 3.453 18.177 1.00 93.56 192 ILE A O 1
ATOM 1519 N N . LEU A 1 193 ? -19.580 1.682 16.807 1.00 90.81 193 LEU A N 1
ATOM 1520 C CA . LEU A 1 193 ? -21.029 1.535 16.951 1.00 90.81 193 LEU A CA 1
ATOM 1521 C C . LEU A 1 193 ? -21.381 0.633 18.147 1.00 90.81 193 LEU A C 1
ATOM 1523 O O . LEU A 1 193 ? -20.524 -0.041 18.705 1.00 90.81 193 LEU A O 1
ATOM 1527 N N . GLU A 1 194 ? -22.660 0.576 18.524 1.00 88.62 194 GLU A N 1
ATOM 1528 C CA . GLU A 1 194 ? -23.142 -0.250 19.649 1.00 88.62 194 GLU A CA 1
ATOM 1529 C C . GLU A 1 194 ? -22.889 -1.759 19.471 1.00 88.62 194 GLU A C 1
ATOM 1531 O O . GLU A 1 194 ? -22.856 -2.503 20.445 1.00 88.62 194 GLU A O 1
ATOM 1536 N N . ASN A 1 195 ? -22.698 -2.218 18.232 1.00 88.81 195 ASN A N 1
ATOM 1537 C CA . ASN A 1 195 ? -22.377 -3.602 17.877 1.00 88.81 195 ASN A CA 1
ATOM 1538 C C . ASN A 1 195 ? -20.857 -3.885 17.822 1.00 88.81 195 ASN A C 1
ATOM 1540 O O . ASN A 1 195 ? -20.456 -4.869 17.200 1.00 88.81 195 ASN A O 1
ATOM 1544 N N . ASP A 1 196 ? -20.023 -3.015 18.400 1.00 85.38 196 ASP A N 1
ATOM 1545 C CA . ASP A 1 196 ? -18.552 -3.037 18.325 1.00 85.38 196 ASP A CA 1
ATOM 1546 C C . ASP A 1 196 ? -17.967 -2.897 16.902 1.00 85.38 196 ASP A C 1
ATOM 1548 O O . ASP A 1 196 ? -16.779 -3.142 16.667 1.00 85.38 196 ASP A O 1
ATOM 1552 N N . GLU A 1 197 ? -18.766 -2.463 15.924 1.00 86.75 197 GLU A N 1
ATOM 1553 C CA . GLU A 1 197 ? -18.292 -2.234 14.561 1.00 86.75 197 GLU A CA 1
ATOM 1554 C C . GLU A 1 197 ? -17.578 -0.883 14.435 1.00 86.75 197 GLU A C 1
ATOM 1556 O O . GLU A 1 197 ? -18.097 0.167 14.828 1.00 86.75 197 GLU A O 1
ATOM 1561 N N . ARG A 1 198 ? -16.375 -0.898 13.845 1.00 91.38 198 ARG A N 1
ATOM 1562 C CA . ARG A 1 198 ? -15.613 0.320 13.549 1.00 91.38 198 ARG A CA 1
ATOM 1563 C C . ARG A 1 198 ? -16.168 1.003 12.306 1.00 91.38 198 ARG A C 1
ATOM 1565 O O . ARG A 1 198 ? -16.235 0.416 11.229 1.00 91.38 198 ARG A O 1
ATOM 1572 N N . CYS A 1 199 ? -16.507 2.273 12.457 1.00 93.69 199 CYS A N 1
ATOM 1573 C CA . CYS A 1 199 ? -16.937 3.155 11.388 1.00 93.69 199 CYS A CA 1
ATOM 1574 C C . CYS A 1 199 ? -15.922 4.269 11.154 1.00 93.69 199 CYS A C 1
ATOM 1576 O O . CYS A 1 199 ? -15.229 4.723 12.066 1.00 93.69 199 CYS A O 1
ATOM 1578 N N . TYR A 1 200 ? -15.895 4.744 9.914 1.00 94.50 200 TYR A N 1
ATOM 1579 C CA . TYR A 1 200 ? -14.958 5.752 9.443 1.00 94.50 200 TYR A CA 1
ATOM 1580 C C . TYR A 1 200 ? -15.721 6.874 8.759 1.00 94.50 200 TYR A C 1
ATOM 1582 O O . TYR A 1 200 ? -16.766 6.641 8.145 1.00 94.50 200 TYR A O 1
ATOM 1590 N N . ARG A 1 201 ? -15.175 8.090 8.842 1.00 92.50 201 ARG A N 1
ATOM 1591 C CA . ARG A 1 201 ? -15.763 9.287 8.228 1.00 92.50 201 ARG A CA 1
ATOM 1592 C C . ARG A 1 201 ? -16.108 9.065 6.758 1.00 92.50 201 ARG A C 1
ATOM 1594 O O . ARG A 1 201 ? -17.216 9.355 6.319 1.00 92.50 201 ARG A O 1
ATOM 1601 N N . ASP A 1 202 ? -15.141 8.554 6.010 1.00 89.00 202 ASP A N 1
ATOM 1602 C CA . ASP A 1 202 ? -15.249 8.266 4.590 1.00 89.00 202 ASP A CA 1
ATOM 1603 C C . ASP A 1 202 ? -14.233 7.179 4.189 1.00 89.00 202 ASP A C 1
ATOM 1605 O O . ASP A 1 202 ? -13.418 6.718 4.996 1.00 89.00 202 ASP A O 1
ATOM 1609 N N . ALA A 1 203 ? -14.300 6.737 2.931 1.00 89.06 203 ALA A N 1
ATOM 1610 C CA . ALA A 1 203 ? -13.403 5.711 2.402 1.00 89.06 203 ALA A CA 1
ATOM 1611 C C . ALA A 1 203 ? -11.931 6.151 2.379 1.00 89.06 203 ALA A C 1
ATOM 1613 O O . ALA A 1 203 ? -11.046 5.318 2.548 1.00 89.06 203 ALA A O 1
ATOM 1614 N N . TYR A 1 204 ? -11.660 7.445 2.193 1.00 87.50 204 TYR A N 1
ATOM 1615 C CA . TYR A 1 204 ? -10.300 7.971 2.215 1.00 87.50 204 TYR A CA 1
ATOM 1616 C C . TYR A 1 204 ? -9.718 7.908 3.633 1.00 87.50 204 TYR A C 1
ATOM 1618 O O . TYR A 1 204 ? -8.606 7.430 3.814 1.00 87.50 204 TYR A O 1
ATOM 1626 N N . THR A 1 205 ? -10.485 8.279 4.658 1.00 91.00 205 THR A N 1
ATOM 1627 C CA . THR A 1 205 ? -10.073 8.160 6.060 1.00 91.00 205 THR A CA 1
ATOM 1628 C C . THR A 1 205 ? -9.820 6.710 6.460 1.00 91.00 205 THR A C 1
ATOM 1630 O O . THR A 1 205 ? -8.789 6.438 7.070 1.00 91.00 205 THR A O 1
ATOM 1633 N N . ALA A 1 206 ? -10.700 5.777 6.079 1.00 92.75 206 ALA A N 1
ATOM 1634 C CA . ALA A 1 206 ? -10.464 4.349 6.303 1.00 92.75 206 ALA A CA 1
ATOM 1635 C C . ALA A 1 206 ? -9.164 3.882 5.626 1.00 92.75 206 ALA A C 1
ATOM 1637 O O . ALA A 1 206 ? -8.378 3.140 6.206 1.00 92.75 206 ALA A O 1
ATOM 1638 N N . PHE A 1 207 ? -8.903 4.359 4.408 1.00 90.81 207 PHE A N 1
ATOM 1639 C CA . PHE A 1 207 ? -7.684 4.037 3.679 1.00 90.81 207 PHE A CA 1
ATOM 1640 C C . PHE A 1 207 ? -6.419 4.554 4.380 1.00 90.81 207 PHE A C 1
ATOM 1642 O O . PHE A 1 207 ? -5.473 3.794 4.580 1.00 90.81 207 PHE A O 1
ATOM 1649 N N . VAL A 1 208 ? -6.420 5.823 4.796 1.00 91.62 208 VAL A N 1
ATOM 1650 C CA . VAL A 1 208 ? -5.306 6.450 5.522 1.00 91.62 208 VAL A CA 1
ATOM 1651 C C . VAL A 1 208 ? -5.023 5.696 6.824 1.00 91.62 208 VAL A C 1
ATOM 1653 O O . VAL A 1 208 ? -3.883 5.304 7.063 1.00 91.62 208 VAL A O 1
ATOM 1656 N N . ILE A 1 209 ? -6.056 5.408 7.624 1.00 94.31 209 ILE A N 1
ATOM 1657 C CA . ILE A 1 209 ? -5.916 4.663 8.885 1.00 94.31 209 ILE A CA 1
ATOM 1658 C C . ILE A 1 209 ? -5.336 3.269 8.636 1.00 94.31 209 ILE A C 1
ATOM 1660 O O . ILE A 1 209 ? -4.360 2.896 9.283 1.00 94.31 209 ILE A O 1
ATOM 1664 N N . ALA A 1 210 ? -5.868 2.522 7.663 1.00 95.62 210 ALA A N 1
ATOM 1665 C CA . ALA A 1 210 ? -5.355 1.196 7.328 1.00 95.62 210 ALA A CA 1
ATOM 1666 C C . ALA A 1 210 ? -3.855 1.223 7.016 1.00 95.62 210 ALA A C 1
ATOM 1668 O O . ALA A 1 210 ? -3.111 0.345 7.453 1.00 95.62 210 ALA A O 1
ATOM 1669 N N . TYR A 1 211 ? -3.399 2.230 6.277 1.00 95.06 211 TYR A N 1
ATOM 1670 C CA . TYR A 1 211 ? -2.012 2.347 5.853 1.00 95.06 211 TYR A CA 1
ATOM 1671 C C . TYR A 1 211 ? -1.072 2.802 6.978 1.00 95.06 211 TYR A C 1
ATOM 1673 O O . TYR A 1 211 ? 0.008 2.226 7.118 1.00 95.06 211 TYR A O 1
ATOM 1681 N N . PHE A 1 212 ? -1.489 3.722 7.851 1.00 95.50 212 PHE A N 1
ATOM 1682 C CA . PHE A 1 212 ? -0.732 4.036 9.070 1.00 95.50 212 PHE A CA 1
ATOM 1683 C C . PHE A 1 212 ? -0.636 2.826 10.011 1.00 95.50 212 PHE A C 1
ATOM 1685 O O . PHE A 1 212 ? 0.447 2.506 10.506 1.00 95.50 212 PHE A O 1
ATOM 1692 N N . SER A 1 213 ? -1.726 2.079 10.194 1.00 96.19 213 SER A N 1
ATOM 1693 C CA . SER A 1 213 ? -1.704 0.823 10.955 1.00 96.19 213 SER A CA 1
ATOM 1694 C C . SER A 1 213 ? -0.826 -0.236 10.278 1.00 96.19 213 SER A C 1
ATOM 1696 O O . SER A 1 213 ? -0.130 -0.995 10.951 1.00 96.19 213 SER A O 1
ATOM 1698 N N . THR A 1 214 ? -0.752 -0.232 8.947 1.00 96.38 214 THR A N 1
ATOM 1699 C CA . THR A 1 214 ? 0.173 -1.085 8.191 1.00 96.38 214 THR A CA 1
ATOM 1700 C C . THR A 1 214 ? 1.632 -0.726 8.461 1.00 96.38 214 THR A C 1
ATOM 1702 O O . THR A 1 214 ? 2.440 -1.625 8.688 1.00 96.38 214 THR A O 1
ATOM 1705 N N . ALA A 1 215 ? 1.973 0.565 8.509 1.00 95.00 215 ALA A N 1
ATOM 1706 C CA . ALA A 1 215 ? 3.313 1.015 8.878 1.00 95.00 215 ALA A CA 1
ATOM 1707 C C . ALA A 1 215 ? 3.691 0.582 10.304 1.00 95.00 215 ALA A C 1
ATOM 1709 O O . ALA A 1 215 ? 4.778 0.044 10.511 1.00 95.00 215 ALA A O 1
ATOM 1710 N N . ARG A 1 216 ? 2.775 0.733 11.275 1.00 92.88 216 ARG A N 1
ATOM 1711 C CA . ARG A 1 216 ? 2.972 0.274 12.665 1.00 92.88 216 ARG A CA 1
ATOM 1712 C C . ARG A 1 216 ? 3.219 -1.235 12.739 1.00 92.88 216 ARG A C 1
ATOM 1714 O O . ARG A 1 216 ? 4.147 -1.669 13.417 1.00 92.88 216 ARG A O 1
ATOM 1721 N N . LEU A 1 217 ? 2.425 -2.030 12.017 1.00 93.94 217 LEU A N 1
ATOM 1722 C CA . LEU A 1 217 ? 2.613 -3.480 11.937 1.00 93.94 217 LEU A CA 1
ATOM 1723 C C . LEU A 1 217 ? 3.973 -3.834 11.318 1.00 93.94 217 LEU A C 1
ATOM 1725 O O . LEU A 1 217 ? 4.694 -4.675 11.849 1.00 93.94 217 LEU A O 1
ATOM 1729 N N . LEU A 1 218 ? 4.348 -3.175 10.221 1.00 92.44 218 LEU A N 1
ATOM 1730 C CA . LEU A 1 218 ? 5.616 -3.421 9.542 1.00 92.44 218 LEU A CA 1
ATOM 1731 C C . LEU A 1 218 ? 6.824 -3.052 10.420 1.00 92.44 218 LEU A C 1
ATOM 1733 O O . LEU A 1 218 ? 7.781 -3.821 10.483 1.00 92.44 218 LEU A O 1
ATOM 1737 N N . LEU A 1 219 ? 6.762 -1.935 11.151 1.00 90.12 219 LEU A N 1
ATOM 1738 C CA . LEU A 1 219 ? 7.773 -1.547 12.142 1.00 90.12 219 LEU A CA 1
ATOM 1739 C C . LEU A 1 219 ? 7.937 -2.609 13.236 1.00 90.12 219 LEU A C 1
ATOM 1741 O O . LEU A 1 219 ? 9.065 -3.000 13.538 1.00 90.12 219 LEU A O 1
ATOM 1745 N N . ALA A 1 220 ? 6.835 -3.118 13.795 1.00 88.62 220 ALA A N 1
ATOM 1746 C CA . ALA A 1 220 ? 6.876 -4.170 14.812 1.00 88.62 220 ALA A CA 1
ATOM 1747 C C . ALA A 1 220 ? 7.527 -5.460 14.280 1.00 88.62 220 ALA A C 1
ATOM 1749 O O . ALA A 1 220 ? 8.400 -6.040 14.931 1.00 88.62 220 ALA A O 1
ATOM 1750 N N . VAL A 1 221 ? 7.186 -5.862 13.049 1.00 87.94 221 VAL A N 1
ATOM 1751 C CA . VAL A 1 221 ? 7.814 -7.007 12.365 1.00 87.94 221 VAL A CA 1
ATOM 1752 C C . VAL A 1 221 ? 9.317 -6.789 12.183 1.00 87.94 221 VAL A C 1
ATOM 1754 O O . VAL A 1 221 ? 10.116 -7.685 12.462 1.00 87.94 221 VAL A O 1
ATOM 1757 N N . LEU A 1 222 ? 9.731 -5.597 11.751 1.00 85.88 222 LEU A N 1
ATOM 1758 C CA . LEU A 1 222 ? 11.141 -5.271 11.540 1.00 85.88 222 LEU A CA 1
ATOM 1759 C C . LEU A 1 222 ? 11.948 -5.258 12.838 1.00 85.88 222 LEU A C 1
ATOM 1761 O O . LEU A 1 222 ? 13.079 -5.745 12.853 1.00 85.88 222 LEU A O 1
ATOM 1765 N N . ARG A 1 223 ? 11.356 -4.778 13.930 1.00 82.75 223 ARG A N 1
ATOM 1766 C CA . ARG A 1 223 ? 11.954 -4.804 15.271 1.00 82.75 223 ARG A CA 1
ATOM 1767 C C . ARG A 1 223 ? 12.042 -6.202 15.874 1.00 82.75 223 ARG A C 1
ATOM 1769 O O . ARG A 1 223 ? 12.718 -6.371 16.881 1.00 82.75 223 ARG A O 1
ATOM 1776 N N . MET A 1 224 ? 11.384 -7.191 15.260 1.00 76.00 224 MET A N 1
ATOM 1777 C CA . MET A 1 224 ? 11.122 -8.499 15.871 1.00 76.00 224 MET A CA 1
ATOM 1778 C C . MET A 1 224 ? 10.370 -8.370 17.203 1.00 76.00 224 MET A C 1
ATOM 1780 O O . MET A 1 224 ? 10.402 -9.274 18.031 1.00 76.00 224 MET A O 1
ATOM 1784 N N . ASP A 1 225 ? 9.665 -7.255 17.384 1.00 73.56 225 ASP A N 1
ATOM 1785 C CA . ASP A 1 225 ? 8.890 -6.930 18.572 1.00 73.56 225 ASP A CA 1
ATOM 1786 C C . ASP A 1 225 ? 7.427 -7.295 18.317 1.00 73.56 225 ASP A C 1
ATOM 1788 O O . ASP A 1 225 ? 6.523 -6.466 18.333 1.00 73.56 225 ASP A O 1
ATOM 1792 N N . ILE A 1 226 ? 7.199 -8.560 17.971 1.00 62.78 226 ILE A N 1
ATOM 1793 C CA . ILE A 1 226 ? 5.856 -9.086 17.685 1.00 62.78 226 ILE A CA 1
ATOM 1794 C C . ILE A 1 226 ? 5.089 -9.335 19.008 1.00 62.78 226 ILE A C 1
ATOM 1796 O O . ILE A 1 226 ? 3.883 -9.577 19.006 1.00 62.78 226 ILE A O 1
ATOM 1800 N N . GLU A 1 227 ? 5.787 -9.255 20.145 1.00 58.97 227 GLU A N 1
ATOM 1801 C CA . GLU A 1 227 ? 5.195 -9.251 21.486 1.00 58.97 227 GLU A CA 1
ATOM 1802 C C . GLU A 1 227 ? 4.610 -7.882 21.860 1.00 58.97 227 GLU A C 1
ATOM 1804 O O . GLU A 1 227 ? 3.653 -7.830 22.639 1.00 58.97 227 GLU A O 1
ATOM 1809 N N . SER A 1 228 ? 5.102 -6.779 21.270 1.00 63.69 228 SER A N 1
ATOM 1810 C CA . SER A 1 228 ? 4.373 -5.509 21.295 1.00 63.69 228 SER A CA 1
ATOM 1811 C C . SER A 1 228 ? 2.971 -5.696 20.717 1.00 63.69 228 SER A C 1
ATOM 1813 O O . SER A 1 228 ? 2.736 -6.540 19.852 1.00 63.69 228 SER A O 1
ATOM 1815 N N . ASN A 1 229 ? 2.002 -4.936 21.229 1.00 68.56 229 ASN A N 1
ATOM 1816 C CA . ASN A 1 229 ? 0.585 -5.112 20.919 1.00 68.56 229 ASN A CA 1
ATOM 1817 C C . ASN A 1 229 ? 0.250 -4.759 19.450 1.00 68.56 229 ASN A C 1
ATOM 1819 O O . ASN A 1 229 ? -0.373 -3.737 19.167 1.00 68.56 229 ASN A O 1
ATOM 1823 N N . ILE A 1 230 ? 0.618 -5.631 18.507 1.00 87.50 230 ILE A N 1
ATOM 1824 C CA . ILE A 1 230 ? 0.273 -5.536 17.082 1.00 87.50 230 ILE A CA 1
ATOM 1825 C C . ILE A 1 230 ? -1.207 -5.841 16.814 1.00 87.50 230 ILE A C 1
ATOM 1827 O O . ILE A 1 230 ? -1.668 -5.719 15.676 1.00 87.50 230 ILE A O 1
ATOM 1831 N N . THR A 1 231 ? -1.959 -6.229 17.850 1.00 90.75 231 THR A N 1
ATOM 1832 C CA . THR A 1 231 ? -3.387 -6.548 17.772 1.00 90.75 231 THR A CA 1
ATOM 1833 C C . THR A 1 231 ? -4.183 -5.353 17.272 1.00 90.75 231 THR A C 1
ATOM 1835 O O . THR A 1 231 ? -4.969 -5.511 16.343 1.00 90.75 231 THR A O 1
ATOM 1838 N N . GLU A 1 232 ? -3.946 -4.163 17.834 1.00 91.75 232 GLU A N 1
ATOM 1839 C CA . GLU A 1 232 ? -4.677 -2.947 17.463 1.00 91.75 232 GLU A CA 1
ATOM 1840 C C . GLU A 1 232 ? -4.440 -2.559 15.989 1.00 91.75 232 GLU A C 1
ATOM 1842 O O . GLU A 1 232 ? -5.432 -2.441 15.266 1.00 91.75 232 GLU A O 1
ATOM 1847 N N . PRO A 1 233 ? -3.187 -2.459 15.488 1.00 94.69 233 PRO A N 1
ATOM 1848 C CA . PRO A 1 233 ? -2.941 -2.244 14.063 1.00 94.69 233 PRO A CA 1
ATOM 1849 C C . PRO A 1 233 ? -3.608 -3.281 13.148 1.00 94.69 233 PRO A C 1
ATOM 1851 O O . PRO A 1 233 ? -4.139 -2.930 12.095 1.00 94.69 233 PRO A O 1
ATOM 1854 N N . CYS A 1 234 ? -3.614 -4.559 13.539 1.00 95.88 234 CYS A N 1
ATOM 1855 C CA . CYS A 1 234 ? -4.282 -5.605 12.764 1.00 95.88 234 CYS A CA 1
ATOM 1856 C C . CYS A 1 234 ? -5.809 -5.427 12.749 1.00 95.88 234 CYS A C 1
ATOM 1858 O O . CYS A 1 234 ? -6.429 -5.591 11.697 1.00 95.88 234 CYS A O 1
ATOM 1860 N N . ASP A 1 235 ? -6.415 -5.077 13.885 1.00 94.81 235 ASP A N 1
ATOM 1861 C CA . ASP A 1 235 ? -7.854 -4.811 13.980 1.00 94.81 235 ASP A CA 1
ATOM 1862 C C . ASP A 1 235 ? -8.258 -3.572 13.176 1.00 94.81 235 ASP A C 1
ATOM 1864 O O . ASP A 1 235 ? -9.296 -3.597 12.515 1.00 94.81 235 ASP A O 1
ATOM 1868 N N . ASP A 1 236 ? -7.430 -2.522 13.158 1.00 95.62 236 ASP A N 1
ATOM 1869 C CA . ASP A 1 236 ? -7.645 -1.354 12.296 1.00 95.62 236 ASP A CA 1
ATOM 1870 C C . ASP A 1 236 ? -7.664 -1.740 10.820 1.00 95.62 236 ASP A C 1
ATOM 1872 O O . ASP A 1 236 ? -8.592 -1.373 10.100 1.00 95.62 236 ASP A O 1
ATOM 1876 N N . ILE A 1 237 ? -6.672 -2.511 10.359 1.00 97.31 237 ILE A N 1
ATOM 1877 C CA . ILE A 1 237 ? -6.589 -2.951 8.960 1.00 97.31 237 ILE A CA 1
ATOM 1878 C C . ILE A 1 237 ? -7.823 -3.779 8.580 1.00 97.31 237 ILE A C 1
ATOM 1880 O O . ILE A 1 237 ? -8.411 -3.574 7.512 1.00 97.31 237 ILE A O 1
ATOM 1884 N N . LEU A 1 238 ? -8.240 -4.706 9.446 1.00 96.38 238 LEU A N 1
ATOM 1885 C CA . LEU A 1 238 ? -9.412 -5.553 9.216 1.00 96.38 238 LEU A CA 1
ATOM 1886 C C . LEU A 1 238 ? -10.720 -4.750 9.242 1.00 96.38 238 LEU A C 1
ATOM 1888 O O . LEU A 1 238 ? -11.575 -4.971 8.383 1.00 96.38 238 LEU A O 1
ATOM 1892 N N . GLY A 1 239 ? -10.862 -3.809 10.178 1.00 95.12 239 GLY A N 1
ATOM 1893 C CA . GLY A 1 239 ? -12.013 -2.909 10.273 1.00 95.12 239 GLY A CA 1
ATOM 1894 C C . GLY A 1 239 ? -12.133 -2.001 9.050 1.00 95.12 239 GLY A C 1
ATOM 1895 O O . GLY A 1 239 ? -13.197 -1.925 8.435 1.00 95.12 239 GLY A O 1
ATOM 1896 N N . CYS A 1 240 ? -11.022 -1.402 8.614 1.00 95.38 240 CYS A N 1
ATOM 1897 C CA . CYS A 1 240 ? -10.981 -0.592 7.398 1.00 95.38 240 CYS A CA 1
ATOM 1898 C C . CYS A 1 240 ? -11.336 -1.430 6.165 1.00 95.38 240 CYS A C 1
ATOM 1900 O O . CYS A 1 240 ? -12.103 -0.980 5.318 1.00 95.38 240 CYS A O 1
ATOM 1902 N N . SER A 1 241 ? -10.833 -2.667 6.079 1.00 93.94 241 SER A N 1
ATOM 1903 C CA . SER A 1 241 ? -11.166 -3.592 4.985 1.00 93.94 241 SER A CA 1
ATOM 1904 C C . SER A 1 241 ? -12.664 -3.900 4.938 1.00 93.94 241 SER A C 1
ATOM 1906 O O . SER A 1 241 ? -13.263 -3.843 3.864 1.00 93.94 241 SER A O 1
ATOM 1908 N N . ALA A 1 242 ? -13.276 -4.175 6.096 1.00 92.44 242 ALA A N 1
ATOM 1909 C CA . ALA A 1 242 ? -14.712 -4.424 6.210 1.00 92.44 242 ALA A CA 1
ATOM 1910 C C . ALA A 1 242 ? -15.522 -3.217 5.728 1.00 92.44 242 ALA A C 1
ATOM 1912 O O . ALA A 1 242 ? -16.383 -3.345 4.858 1.00 92.44 242 ALA A O 1
ATOM 1913 N N . PHE A 1 243 ? -15.187 -2.026 6.229 1.00 91.94 243 PHE A N 1
ATOM 1914 C CA . PHE A 1 243 ? -15.860 -0.791 5.846 1.00 91.94 243 PHE A CA 1
ATOM 1915 C C . PHE A 1 243 ? -15.729 -0.508 4.345 1.00 91.94 243 PHE A C 1
ATOM 1917 O O . PHE A 1 243 ? -16.726 -0.216 3.683 1.00 91.94 243 PHE A O 1
ATOM 1924 N N . LEU A 1 244 ? -14.523 -0.628 3.782 1.00 89.81 244 LEU A N 1
ATOM 1925 C CA . LEU A 1 244 ? -14.259 -0.373 2.363 1.00 89.81 244 LEU A CA 1
ATOM 1926 C C . LEU A 1 244 ? -14.987 -1.366 1.448 1.00 89.81 244 LEU A C 1
ATOM 1928 O O . LEU A 1 244 ? -15.476 -0.963 0.389 1.00 89.81 244 LEU A O 1
ATOM 1932 N N . ALA A 1 245 ? -15.133 -2.626 1.870 1.00 86.25 245 ALA A N 1
ATOM 1933 C CA . ALA A 1 245 ? -15.879 -3.636 1.122 1.00 86.25 245 ALA A CA 1
ATOM 1934 C C . ALA A 1 245 ? -17.352 -3.237 0.913 1.00 86.25 245 ALA A C 1
ATOM 1936 O O . ALA A 1 245 ? -17.898 -3.459 -0.168 1.00 86.25 245 ALA A O 1
ATOM 1937 N N . THR A 1 246 ? -17.980 -2.562 1.886 1.00 85.88 246 THR A N 1
ATOM 1938 C CA . THR A 1 246 ? -19.375 -2.085 1.756 1.00 85.88 246 THR A CA 1
ATOM 1939 C C . THR A 1 246 ? -19.552 -0.962 0.729 1.00 85.88 246 THR A C 1
ATOM 1941 O O . THR A 1 246 ? -20.666 -0.700 0.277 1.00 85.88 246 THR A O 1
ATOM 1944 N N . ARG A 1 247 ? -18.467 -0.279 0.342 1.00 80.31 247 ARG A N 1
ATOM 1945 C CA . ARG A 1 247 ? -18.507 0.897 -0.544 1.00 80.31 247 ARG A CA 1
ATOM 1946 C C . ARG A 1 247 ? -18.285 0.565 -2.020 1.00 80.31 247 ARG A C 1
ATOM 1948 O O . ARG A 1 247 ? -18.457 1.448 -2.856 1.00 80.31 247 ARG A O 1
ATOM 1955 N N . ASN A 1 248 ? -17.930 -0.682 -2.344 1.00 71.00 248 ASN A N 1
ATOM 1956 C CA . ASN A 1 248 ? -17.683 -1.165 -3.709 1.00 71.00 248 ASN A CA 1
ATOM 1957 C C . ASN A 1 248 ? -16.692 -0.287 -4.508 1.00 71.00 248 ASN A C 1
ATOM 1959 O O . ASN A 1 248 ? -16.923 0.087 -5.660 1.00 71.00 248 ASN A O 1
ATOM 1963 N N . ILE A 1 249 ? -15.582 0.080 -3.862 1.00 74.62 249 ILE A N 1
ATOM 1964 C CA . ILE A 1 249 ? -14.523 0.912 -4.441 1.00 74.62 249 ILE A CA 1
ATOM 1965 C C . ILE A 1 249 ? -13.395 -0.008 -4.930 1.00 74.62 249 ILE A C 1
ATOM 1967 O O . ILE A 1 249 ? -12.567 -0.458 -4.142 1.00 74.62 249 ILE A O 1
ATOM 1971 N N . GLY A 1 250 ? -13.338 -0.281 -6.238 1.00 68.50 250 GLY A N 1
ATOM 1972 C CA . GLY A 1 250 ? -12.404 -1.267 -6.809 1.00 68.50 250 GLY A CA 1
ATOM 1973 C C . GLY A 1 250 ? -10.917 -1.007 -6.514 1.00 68.50 250 GLY A C 1
ATOM 1974 O O . GLY A 1 250 ? -10.180 -1.939 -6.203 1.00 68.50 250 GLY A O 1
ATOM 1975 N N . CYS A 1 251 ? -10.461 0.250 -6.530 1.00 69.06 251 CYS A N 1
ATOM 1976 C CA . CYS A 1 251 ? -9.071 0.590 -6.182 1.00 69.06 251 CYS A CA 1
ATOM 1977 C C . CYS A 1 251 ? -8.769 0.410 -4.696 1.00 69.06 251 CYS A C 1
ATOM 1979 O O . CYS A 1 251 ? -7.624 0.141 -4.345 1.00 69.06 251 CYS A O 1
ATOM 1981 N N . ALA A 1 252 ? -9.770 0.555 -3.826 1.00 73.56 252 ALA A N 1
ATOM 1982 C CA . ALA A 1 252 ? -9.591 0.303 -2.408 1.00 73.56 252 ALA A CA 1
ATOM 1983 C C . ALA A 1 252 ? -9.309 -1.188 -2.200 1.00 73.56 252 ALA A C 1
ATOM 1985 O O . ALA A 1 252 ? -8.324 -1.517 -1.549 1.00 73.56 252 ALA A O 1
ATOM 1986 N N . CYS A 1 253 ? -10.069 -2.079 -2.852 1.00 77.06 253 CYS A N 1
ATOM 1987 C CA . CYS A 1 253 ? -9.796 -3.521 -2.835 1.00 77.06 253 CYS A CA 1
ATOM 1988 C C . CYS A 1 253 ? -8.370 -3.836 -3.313 1.00 77.06 253 CYS A C 1
ATOM 1990 O O . CYS A 1 253 ? -7.629 -4.520 -2.612 1.00 77.06 253 CYS A O 1
ATOM 1992 N N . LEU A 1 254 ? -7.958 -3.264 -4.453 1.00 81.75 254 LEU A N 1
ATOM 1993 C CA . LEU A 1 254 ? -6.613 -3.443 -5.012 1.00 81.75 254 LEU A CA 1
ATOM 1994 C C . LEU A 1 254 ? -5.508 -3.051 -4.017 1.00 81.75 254 LEU A C 1
ATOM 1996 O O . LEU A 1 254 ? -4.511 -3.751 -3.863 1.00 81.75 254 LEU A O 1
ATOM 2000 N N . ARG A 1 255 ? -5.672 -1.918 -3.335 1.00 88.19 255 ARG A N 1
ATOM 2001 C CA . ARG A 1 255 ? -4.670 -1.409 -2.395 1.00 88.19 255 ARG A CA 1
ATOM 2002 C C . ARG A 1 255 ? -4.677 -2.182 -1.070 1.00 88.19 255 ARG A C 1
ATOM 2004 O O . ARG A 1 255 ? -3.624 -2.360 -0.469 1.00 88.19 255 ARG A O 1
ATOM 2011 N N . MET A 1 256 ? -5.818 -2.735 -0.653 1.00 92.69 256 MET A N 1
ATOM 2012 C CA . MET A 1 256 ? -5.913 -3.526 0.582 1.00 92.69 256 MET A CA 1
ATOM 2013 C C . MET A 1 256 ? -5.179 -4.876 0.529 1.00 92.69 256 MET A C 1
ATOM 2015 O O . MET A 1 256 ? -4.938 -5.459 1.586 1.00 92.69 256 MET A O 1
ATOM 2019 N N . PHE A 1 257 ? -4.737 -5.350 -0.644 1.00 92.38 257 PHE A N 1
ATOM 2020 C CA . PHE A 1 257 ? -3.885 -6.542 -0.747 1.00 92.38 257 PHE A CA 1
ATOM 2021 C C . PHE A 1 257 ? -2.600 -6.434 0.081 1.00 92.38 257 PHE A C 1
ATOM 2023 O O . PHE A 1 257 ? -2.227 -7.403 0.743 1.00 92.38 257 PHE A O 1
ATOM 2030 N N . PHE A 1 258 ? -1.943 -5.270 0.093 1.00 94.25 258 PHE A N 1
ATOM 2031 C CA . PHE A 1 258 ? -0.719 -5.063 0.870 1.00 94.25 258 PHE A CA 1
ATOM 2032 C C . PHE A 1 258 ? -0.965 -5.161 2.393 1.00 94.25 258 PHE A C 1
ATOM 2034 O O . PHE A 1 258 ? -0.401 -6.070 3.012 1.00 94.25 258 PHE A O 1
ATOM 2041 N N . PRO A 1 259 ? -1.850 -4.339 3.001 1.00 96.88 259 PRO A N 1
ATOM 2042 C CA . PRO A 1 259 ? -2.190 -4.443 4.422 1.00 96.88 259 PRO A CA 1
ATOM 2043 C C . PRO A 1 259 ? -2.678 -5.834 4.843 1.00 96.88 259 PRO A C 1
ATOM 2045 O O . PRO A 1 259 ? -2.217 -6.386 5.841 1.00 96.88 259 PRO A O 1
ATOM 2048 N N . LEU A 1 260 ? -3.589 -6.440 4.072 1.00 96.69 260 LEU A N 1
ATOM 2049 C CA . LEU A 1 260 ? -4.166 -7.745 4.410 1.00 96.69 260 LEU A CA 1
ATOM 2050 C C . LEU A 1 260 ? -3.133 -8.870 4.338 1.00 96.69 260 LEU A C 1
ATOM 2052 O O . LEU A 1 260 ? -3.157 -9.771 5.174 1.00 96.69 260 LEU A O 1
ATOM 2056 N N . THR A 1 261 ? -2.204 -8.813 3.382 1.00 95.62 261 THR A N 1
ATOM 2057 C CA . THR A 1 261 ? -1.112 -9.791 3.295 1.00 95.62 261 THR A CA 1
ATOM 2058 C C . THR A 1 261 ? -0.191 -9.689 4.506 1.00 95.62 261 THR A C 1
ATOM 2060 O O . THR A 1 261 ? 0.186 -10.718 5.065 1.00 95.62 261 THR A O 1
ATOM 2063 N N . LEU A 1 262 ? 0.117 -8.474 4.976 1.00 94.94 262 LEU A N 1
ATOM 2064 C CA . LEU A 1 262 ? 0.886 -8.284 6.208 1.00 94.94 262 LEU A CA 1
ATOM 2065 C C . LEU A 1 262 ? 0.174 -8.883 7.427 1.00 94.94 262 LEU A C 1
ATOM 2067 O O . LEU A 1 262 ? 0.785 -9.665 8.156 1.00 94.94 262 LEU A O 1
ATOM 2071 N N . VAL A 1 263 ? -1.119 -8.598 7.619 1.00 96.69 263 VAL A N 1
ATOM 2072 C CA . VAL A 1 263 ? -1.901 -9.172 8.732 1.00 96.69 263 VAL A CA 1
ATOM 2073 C C . VAL A 1 263 ? -1.935 -10.697 8.650 1.00 96.69 263 VAL A C 1
ATOM 2075 O O . VAL A 1 263 ? -1.690 -11.374 9.648 1.00 96.69 263 VAL A O 1
ATOM 2078 N N . ALA A 1 264 ? -2.202 -11.253 7.466 1.00 95.62 264 ALA A N 1
ATOM 2079 C CA . ALA A 1 264 ? -2.290 -12.695 7.261 1.00 95.62 264 ALA A CA 1
ATOM 2080 C C . ALA A 1 264 ? -0.974 -13.424 7.584 1.00 95.62 264 ALA A C 1
ATOM 2082 O O . ALA A 1 264 ? -1.014 -14.542 8.099 1.00 95.62 264 ALA A O 1
ATOM 2083 N N . ARG A 1 265 ? 0.176 -12.792 7.314 1.00 92.12 265 ARG A N 1
ATOM 2084 C CA . ARG A 1 265 ? 1.509 -13.367 7.553 1.00 92.12 265 ARG A CA 1
ATOM 2085 C C . ARG A 1 265 ? 2.012 -13.173 8.979 1.00 92.12 265 ARG A C 1
ATOM 2087 O O . ARG A 1 265 ? 2.617 -14.091 9.522 1.00 92.12 265 ARG A O 1
ATOM 2094 N N . PHE A 1 266 ? 1.792 -11.997 9.563 1.00 91.44 266 PHE A N 1
ATOM 2095 C CA . PHE A 1 266 ? 2.536 -11.566 10.751 1.00 91.44 266 PHE A CA 1
ATOM 2096 C C . PHE A 1 266 ? 1.689 -11.330 12.001 1.00 91.44 266 PHE A C 1
ATOM 2098 O O . PHE A 1 266 ? 2.259 -11.206 13.081 1.00 91.44 266 PHE A O 1
ATOM 2105 N N . SER A 1 267 ? 0.354 -11.297 11.908 1.00 92.38 267 SER A N 1
ATOM 2106 C CA . SER A 1 267 ? -0.474 -11.202 13.118 1.00 92.38 267 SER A CA 1
ATOM 2107 C C . SER A 1 267 ? -0.218 -12.395 14.046 1.00 92.38 267 SER A C 1
ATOM 2109 O O . SER A 1 267 ? -0.155 -13.541 13.596 1.00 92.38 267 SER A O 1
ATOM 2111 N N . THR A 1 268 ? -0.141 -12.153 15.354 1.00 90.50 268 THR A N 1
ATOM 2112 C CA . THR A 1 268 ? -0.028 -13.198 16.387 1.00 90.50 268 THR A CA 1
ATOM 2113 C C . THR A 1 268 ? -1.349 -13.924 16.622 1.00 90.50 268 THR A C 1
ATOM 2115 O O . THR A 1 268 ? -1.350 -15.104 16.979 1.00 90.50 268 THR A O 1
ATOM 2118 N N . SER A 1 269 ? -2.481 -13.283 16.324 1.00 91.88 269 SER A N 1
ATOM 2119 C CA . SER A 1 269 ? -3.819 -13.835 16.520 1.00 91.88 269 SER A CA 1
ATOM 2120 C C . SER A 1 269 ? -4.251 -14.723 15.344 1.00 91.88 269 SER A C 1
ATOM 2122 O O . SER A 1 269 ? -4.438 -14.227 14.228 1.00 91.88 269 SER A O 1
ATOM 2124 N N . PRO A 1 270 ? -4.522 -16.027 15.565 1.00 92.44 270 PRO A N 1
ATOM 2125 C CA . PRO A 1 270 ? -5.073 -16.898 14.524 1.00 92.44 270 PRO A CA 1
ATOM 2126 C C . PRO A 1 270 ? -6.396 -16.373 13.948 1.00 92.44 270 PRO A C 1
ATOM 2128 O O . PRO A 1 270 ? -6.664 -16.544 12.760 1.00 92.44 270 PRO A O 1
ATOM 2131 N N . ARG A 1 271 ? -7.208 -15.690 14.772 1.00 95.06 271 ARG A N 1
ATOM 2132 C CA . ARG A 1 271 ? -8.473 -15.074 14.348 1.00 95.06 271 ARG A CA 1
ATOM 2133 C C . ARG A 1 271 ? -8.233 -13.967 13.322 1.00 95.06 271 ARG A C 1
ATOM 2135 O O . ARG A 1 271 ? -8.920 -13.946 12.302 1.00 95.06 271 ARG A O 1
ATOM 2142 N N . GLN A 1 272 ? -7.272 -13.080 13.578 1.00 95.44 272 GLN A N 1
ATOM 2143 C CA . GLN A 1 272 ? -6.927 -11.980 12.673 1.00 95.44 272 GLN A CA 1
ATOM 2144 C C . GLN A 1 272 ? -6.290 -12.505 11.382 1.00 95.44 272 GLN A C 1
ATOM 2146 O O . GLN A 1 272 ? -6.738 -12.130 10.298 1.00 95.44 272 GLN A O 1
ATOM 2151 N N . ARG A 1 273 ? -5.339 -13.451 11.478 1.00 95.38 273 ARG A N 1
ATOM 2152 C CA . ARG A 1 273 ? -4.756 -14.117 10.297 1.00 95.38 273 ARG A CA 1
ATOM 2153 C C . ARG A 1 273 ? -5.831 -14.767 9.427 1.00 95.38 273 ARG A C 1
ATOM 2155 O O . ARG A 1 273 ? -5.877 -14.544 8.221 1.00 95.38 273 ARG A O 1
ATOM 2162 N N . GLY A 1 274 ? -6.739 -15.524 10.048 1.00 95.06 274 GLY A N 1
ATOM 2163 C CA . GLY A 1 274 ? -7.852 -16.171 9.356 1.00 95.06 274 GLY A CA 1
ATOM 2164 C C . GLY A 1 274 ? -8.834 -15.177 8.730 1.00 95.06 274 GLY A C 1
ATOM 2165 O O . GLY A 1 274 ? -9.330 -15.421 7.634 1.00 95.06 274 GLY A O 1
ATOM 2166 N N . ALA A 1 275 ? -9.106 -14.045 9.385 1.00 95.50 275 ALA A N 1
ATOM 2167 C CA . ALA A 1 275 ? -9.945 -12.987 8.824 1.00 95.50 275 ALA A CA 1
ATOM 2168 C C . ALA A 1 275 ? -9.303 -12.336 7.591 1.00 95.50 275 ALA A C 1
ATOM 2170 O O . ALA A 1 275 ? -9.961 -12.230 6.558 1.00 95.50 275 ALA A O 1
ATOM 2171 N N . ALA A 1 276 ? -8.019 -11.979 7.666 1.00 96.12 276 ALA A N 1
ATOM 2172 C CA . ALA A 1 276 ? -7.289 -11.419 6.532 1.00 96.12 276 ALA A CA 1
ATOM 2173 C C . ALA A 1 276 ? -7.228 -12.403 5.353 1.00 96.12 276 ALA A C 1
ATOM 2175 O O . ALA A 1 276 ? -7.523 -12.038 4.216 1.00 96.12 276 ALA A O 1
ATOM 2176 N N . PHE A 1 277 ? -6.948 -13.681 5.632 1.00 94.25 277 PHE A N 1
ATOM 2177 C CA . PHE A 1 277 ? -6.943 -14.733 4.617 1.00 94.25 277 PHE A CA 1
ATOM 2178 C C . PHE A 1 277 ? -8.306 -14.901 3.928 1.00 94.25 277 PHE A C 1
ATOM 2180 O O . PHE A 1 277 ? -8.356 -15.114 2.716 1.00 94.25 277 PHE A O 1
ATOM 2187 N N . ARG A 1 278 ? -9.420 -14.769 4.665 1.00 92.94 278 ARG A N 1
ATOM 2188 C CA . ARG A 1 278 ? -10.771 -14.812 4.080 1.00 92.94 278 ARG A CA 1
ATOM 2189 C C . ARG A 1 278 ? -11.030 -13.655 3.119 1.00 92.94 278 ARG A C 1
ATOM 2191 O O . ARG A 1 278 ? -11.629 -13.906 2.081 1.00 92.94 278 ARG A O 1
ATOM 2198 N N . TYR A 1 279 ? -10.566 -12.438 3.413 1.00 91.62 279 TYR A N 1
ATOM 2199 C CA . TYR A 1 279 ? -10.665 -11.326 2.457 1.00 91.62 279 TYR A CA 1
ATOM 2200 C C . TYR A 1 279 ? -9.883 -11.623 1.174 1.00 91.62 279 TYR A C 1
ATOM 2202 O O . TYR A 1 279 ? -10.454 -11.583 0.086 1.00 91.62 279 TYR A O 1
ATOM 2210 N N . LEU A 1 280 ? -8.612 -12.021 1.308 1.00 91.19 280 LEU A N 1
ATOM 2211 C CA . LEU A 1 280 ? -7.748 -12.352 0.167 1.00 91.19 280 LEU A CA 1
ATOM 2212 C C . LEU A 1 280 ? -8.327 -13.490 -0.689 1.00 91.19 280 LEU A C 1
ATOM 2214 O O . LEU A 1 280 ? -8.267 -13.437 -1.917 1.00 91.19 280 LEU A O 1
ATOM 2218 N N . SER A 1 281 ? -8.919 -14.500 -0.045 1.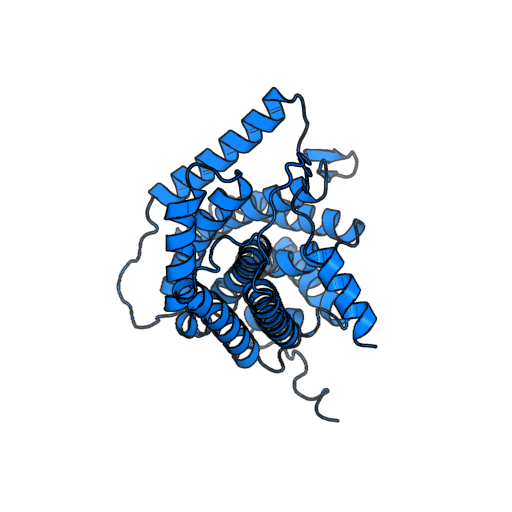00 89.12 281 SER A N 1
ATOM 2219 C CA . SER A 1 281 ? -9.531 -15.656 -0.714 1.00 89.12 281 SER A CA 1
ATOM 2220 C C . SER A 1 281 ? -10.902 -15.356 -1.307 1.00 89.12 281 SER A C 1
ATOM 2222 O O . SER A 1 281 ? -11.236 -15.903 -2.353 1.00 89.12 281 SER A O 1
ATOM 2224 N N . GLY A 1 282 ? -11.695 -14.485 -0.679 1.00 85.81 282 GLY A N 1
ATOM 2225 C CA . GLY A 1 282 ? -13.006 -14.084 -1.190 1.00 85.81 282 GLY A CA 1
ATOM 2226 C C . GLY A 1 282 ? -12.913 -13.447 -2.577 1.00 85.81 282 GLY A C 1
ATOM 2227 O O . GLY A 1 282 ? -13.770 -13.675 -3.426 1.00 85.81 282 GLY A O 1
ATOM 2228 N N . TRP A 1 283 ? -11.818 -12.737 -2.848 1.00 85.25 283 TRP A N 1
ATOM 2229 C CA . TRP A 1 283 ? -11.543 -12.122 -4.145 1.00 85.25 283 TRP A CA 1
ATOM 2230 C C . TRP A 1 283 ? -11.087 -13.095 -5.243 1.00 85.25 283 TRP A C 1
ATOM 2232 O O . TRP A 1 283 ? -11.037 -12.697 -6.402 1.00 85.25 283 TRP A O 1
ATOM 2242 N N . LEU A 1 284 ? -10.859 -14.383 -4.943 1.00 81.38 284 LEU A N 1
ATOM 2243 C CA . LEU A 1 284 ? -10.647 -15.404 -5.984 1.00 81.38 284 LEU A CA 1
ATOM 2244 C C . LEU A 1 284 ? -11.877 -15.604 -6.873 1.00 81.38 284 LEU A C 1
ATOM 2246 O O . LEU A 1 284 ? -11.747 -16.037 -8.012 1.00 81.38 284 LEU A O 1
ATOM 2250 N N . GLN A 1 285 ? -13.070 -15.340 -6.339 1.00 77.81 285 GLN A N 1
ATOM 2251 C CA . GLN A 1 285 ? -14.319 -15.445 -7.094 1.00 77.81 285 GLN A CA 1
ATOM 2252 C C . GLN A 1 285 ? -14.584 -14.194 -7.943 1.00 77.81 285 GLN A C 1
ATOM 2254 O O . GLN A 1 285 ? -15.451 -14.219 -8.815 1.00 77.81 285 GLN A O 1
ATOM 2259 N N . ASP A 1 286 ? -13.839 -13.110 -7.708 1.00 75.62 286 ASP A N 1
ATOM 2260 C CA . ASP A 1 286 ? -13.870 -11.926 -8.554 1.00 75.62 286 ASP A CA 1
ATOM 2261 C C . ASP A 1 286 ? -12.856 -12.103 -9.684 1.00 75.62 286 ASP A C 1
ATOM 2263 O O . ASP A 1 286 ? -11.637 -12.114 -9.467 1.00 75.62 286 ASP A O 1
ATOM 2267 N N . ALA A 1 287 ? -13.376 -12.206 -10.908 1.00 68.94 287 ALA A N 1
ATOM 2268 C CA . ALA A 1 287 ? -12.570 -12.336 -12.112 1.00 68.94 287 ALA A CA 1
ATOM 2269 C C . ALA A 1 287 ? -11.519 -11.228 -12.236 1.00 68.94 287 ALA A C 1
ATOM 2271 O O . ALA A 1 287 ? -10.526 -11.476 -12.895 1.00 68.94 287 ALA A O 1
ATOM 2272 N N . THR A 1 288 ? -11.718 -10.062 -11.603 1.00 73.00 288 THR A N 1
ATOM 2273 C CA . THR A 1 288 ? -10.829 -8.888 -11.614 1.00 73.00 288 THR A CA 1
ATOM 2274 C C . THR A 1 288 ? -9.614 -9.053 -10.707 1.00 73.00 288 THR A C 1
ATOM 2276 O O . THR A 1 288 ? -8.564 -8.512 -11.006 1.00 73.00 288 THR A O 1
ATOM 2279 N N . PHE A 1 289 ? -9.731 -9.776 -9.594 1.00 79.31 289 PHE A N 1
ATOM 2280 C CA . PHE A 1 289 ? -8.683 -9.840 -8.565 1.00 79.31 289 PHE A CA 1
ATOM 2281 C C . PHE A 1 289 ? -8.107 -11.242 -8.379 1.00 79.31 289 PHE A C 1
ATOM 2283 O O . PHE A 1 289 ? -7.192 -11.427 -7.580 1.00 79.31 289 PHE A O 1
ATOM 2290 N N . THR A 1 290 ? -8.60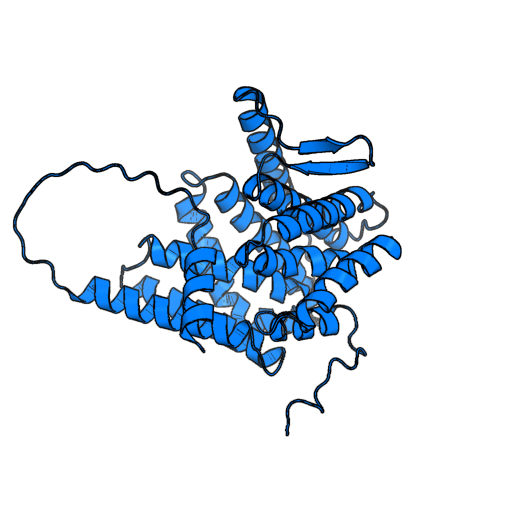1 -12.219 -9.146 1.00 80.75 290 THR A N 1
ATOM 2291 C CA . THR A 1 290 ? -8.200 -13.631 -9.065 1.00 80.75 290 THR A CA 1
ATOM 2292 C C . THR A 1 290 ? -6.680 -13.798 -9.056 1.00 80.75 290 THR A C 1
ATOM 2294 O O . THR A 1 290 ? -6.135 -14.514 -8.219 1.00 80.75 290 THR A O 1
ATOM 2297 N N . GLY A 1 291 ? -5.990 -13.093 -9.952 1.00 79.75 291 GLY A N 1
ATOM 2298 C CA . GLY A 1 291 ? -4.544 -13.147 -10.083 1.00 79.75 291 GLY A CA 1
ATOM 2299 C C . GLY A 1 291 ? -3.795 -12.682 -8.831 1.00 79.75 291 GLY A C 1
ATOM 2300 O O . GLY A 1 291 ? -2.997 -13.426 -8.259 1.00 79.75 291 GLY A O 1
ATOM 2301 N N . LEU A 1 292 ? -4.114 -11.481 -8.346 1.00 83.12 292 LEU A N 1
ATOM 2302 C CA . LEU A 1 292 ? -3.562 -10.940 -7.098 1.00 83.12 292 LEU A CA 1
ATOM 2303 C C . LEU A 1 292 ? -3.889 -11.799 -5.876 1.00 83.12 292 LEU A C 1
ATOM 2305 O O . LEU A 1 292 ? -3.037 -11.981 -5.007 1.00 83.12 292 LEU A O 1
ATOM 2309 N N . SER A 1 293 ? -5.091 -12.369 -5.814 1.00 86.69 293 SER A N 1
ATOM 2310 C CA . SER A 1 293 ? -5.480 -13.310 -4.764 1.00 86.69 293 SER A CA 1
ATOM 2311 C C . SER A 1 293 ? -4.609 -14.558 -4.758 1.00 86.69 293 SER A C 1
ATOM 2313 O O . SER A 1 293 ? -4.156 -14.958 -3.688 1.00 86.69 293 SER A O 1
ATOM 2315 N N . ILE A 1 294 ? -4.300 -15.139 -5.921 1.00 84.81 294 ILE A N 1
ATOM 2316 C CA . ILE A 1 294 ? -3.368 -16.274 -6.017 1.00 84.81 294 ILE A CA 1
ATOM 2317 C C . ILE A 1 294 ? -1.983 -15.869 -5.502 1.00 84.81 294 ILE A C 1
ATOM 2319 O O . ILE A 1 294 ? -1.413 -16.568 -4.660 1.00 84.81 294 ILE A O 1
ATOM 2323 N N . VAL A 1 295 ? -1.468 -14.722 -5.956 1.00 85.06 295 VAL A N 1
ATOM 2324 C CA . VAL A 1 295 ? -0.169 -14.174 -5.533 1.00 85.06 295 VAL A CA 1
ATOM 2325 C C . VAL A 1 295 ? -0.135 -13.996 -4.010 1.00 85.06 295 VAL A C 1
ATOM 2327 O O . VAL A 1 295 ? 0.773 -14.511 -3.353 1.00 85.06 295 VAL A O 1
ATOM 2330 N N . ALA A 1 296 ? -1.147 -13.355 -3.423 1.00 89.06 296 ALA A N 1
ATOM 2331 C CA . ALA A 1 296 ? -1.229 -13.109 -1.986 1.00 89.06 296 ALA A CA 1
ATOM 2332 C C . ALA A 1 296 ? -1.344 -14.410 -1.177 1.00 89.06 296 ALA A C 1
ATOM 2334 O O . ALA A 1 296 ? -0.577 -14.613 -0.236 1.00 89.06 296 ALA A O 1
ATOM 2335 N N . ILE A 1 297 ? -2.242 -15.322 -1.564 1.00 88.88 297 ILE A N 1
ATOM 2336 C CA . ILE A 1 297 ? -2.486 -16.594 -0.865 1.00 88.88 297 ILE A CA 1
ATOM 2337 C C . ILE A 1 297 ? -1.237 -17.469 -0.852 1.00 88.88 297 ILE A C 1
ATOM 2339 O O . ILE A 1 297 ? -0.882 -17.982 0.207 1.00 88.88 297 ILE A O 1
ATOM 2343 N N . ARG A 1 298 ? -0.540 -17.598 -1.988 1.00 86.50 298 ARG A N 1
ATOM 2344 C CA . ARG A 1 298 ? 0.725 -18.347 -2.070 1.00 86.50 298 ARG A CA 1
ATOM 2345 C C . ARG A 1 298 ? 1.810 -17.733 -1.185 1.00 86.50 298 ARG A C 1
ATOM 2347 O O . ARG A 1 298 ? 2.614 -18.456 -0.610 1.00 86.50 298 ARG A O 1
ATOM 2354 N N . SER A 1 299 ? 1.799 -16.412 -1.012 1.00 87.38 299 SER A N 1
ATOM 2355 C CA . SER A 1 299 ? 2.756 -15.736 -0.133 1.00 87.38 299 SER A CA 1
ATOM 2356 C C . SER A 1 299 ? 2.479 -16.006 1.354 1.00 87.38 299 SER A C 1
ATOM 2358 O O . SER A 1 299 ? 3.408 -16.092 2.153 1.00 87.38 299 SER A O 1
ATOM 2360 N N . VAL A 1 300 ? 1.203 -16.155 1.728 1.00 87.12 300 VAL A N 1
ATOM 2361 C CA . VAL A 1 300 ? 0.772 -16.454 3.104 1.00 87.12 300 VAL A CA 1
ATOM 2362 C C . VAL A 1 300 ? 0.945 -17.939 3.422 1.00 87.12 300 VAL A C 1
ATOM 2364 O O . VAL A 1 300 ? 1.326 -18.297 4.533 1.00 87.12 300 VAL A O 1
ATOM 2367 N N . ASN A 1 301 ? 0.657 -18.806 2.453 1.00 80.31 301 ASN A N 1
ATOM 2368 C CA . ASN A 1 301 ? 0.768 -20.250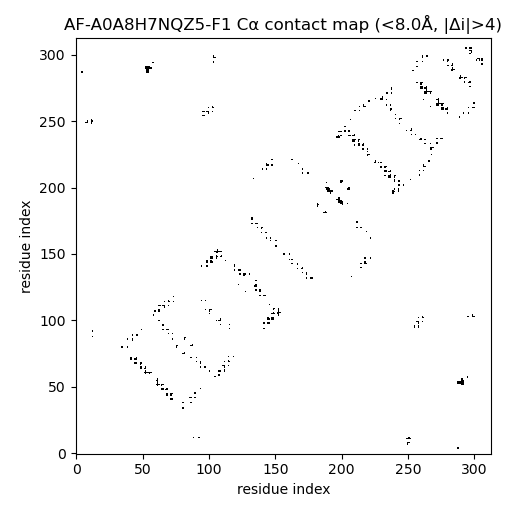 2.569 1.00 80.31 301 ASN A CA 1
ATOM 2369 C C . ASN A 1 301 ? 1.400 -20.823 1.285 1.00 80.31 301 ASN A C 1
ATOM 2371 O O . ASN A 1 301 ? 0.673 -21.116 0.330 1.00 80.31 301 ASN A O 1
ATOM 2375 N N . PRO A 1 302 ? 2.734 -21.017 1.264 1.00 62.91 302 PRO A N 1
ATOM 2376 C CA . PRO A 1 302 ? 3.467 -21.517 0.096 1.00 62.91 302 PRO A CA 1
ATOM 2377 C C . PRO A 1 302 ? 3.025 -22.903 -0.385 1.00 62.91 302 PRO A C 1
ATOM 2379 O O . PRO A 1 302 ? 3.264 -23.254 -1.535 1.00 62.91 302 PRO A O 1
ATOM 2382 N N . TYR A 1 303 ? 2.361 -23.677 0.478 1.00 54.31 303 TYR A N 1
ATOM 2383 C CA . TYR A 1 303 ? 1.851 -25.017 0.180 1.00 54.31 303 TYR A CA 1
ATOM 2384 C C . TYR A 1 303 ? 0.357 -25.026 -0.172 1.00 54.31 303 TYR A C 1
ATOM 2386 O O . TYR A 1 303 ? -0.238 -26.091 -0.324 1.00 54.31 303 TYR A O 1
ATOM 2394 N N . SER A 1 304 ? -0.278 -23.854 -0.272 1.00 53.50 304 SER A N 1
ATOM 2395 C CA . SER A 1 304 ? -1.676 -23.752 -0.680 1.00 53.50 304 SER A CA 1
ATOM 2396 C C . SER A 1 304 ? -1.820 -24.169 -2.149 1.00 53.50 304 SER A C 1
ATOM 2398 O O . SER A 1 304 ? -1.180 -23.551 -3.007 1.00 53.50 304 SER A O 1
ATOM 2400 N N . PRO A 1 305 ? -2.677 -25.155 -2.482 1.00 46.25 305 PRO A N 1
ATOM 2401 C CA . PRO A 1 305 ? -2.976 -25.536 -3.857 1.00 46.25 305 PRO A CA 1
ATOM 2402 C C . PRO A 1 305 ? -3.885 -24.476 -4.494 1.00 46.25 305 PRO A C 1
ATOM 2404 O O . PRO A 1 305 ? -5.060 -24.704 -4.781 1.00 46.25 305 PRO A O 1
ATOM 2407 N N . ALA A 1 306 ? -3.366 -23.265 -4.687 1.00 50.75 306 ALA A N 1
ATOM 2408 C CA . ALA A 1 306 ? -4.025 -22.243 -5.485 1.00 50.75 306 ALA A CA 1
ATOM 2409 C C . ALA A 1 306 ? -3.887 -22.650 -6.963 1.00 50.75 306 ALA A C 1
ATOM 2411 O O . ALA A 1 306 ? -2.920 -22.269 -7.622 1.00 50.75 306 ALA A O 1
ATOM 2412 N N . LYS A 1 307 ? -4.822 -23.519 -7.387 1.00 44.00 307 LYS A N 1
ATOM 2413 C CA . LYS A 1 307 ? -5.093 -24.068 -8.730 1.00 44.00 307 LYS A CA 1
ATOM 2414 C C . LYS A 1 307 ? -4.156 -23.564 -9.833 1.00 44.00 307 LYS A C 1
ATOM 2416 O O . LYS A 1 307 ? -4.474 -22.600 -10.520 1.00 44.00 307 LYS A O 1
ATOM 2421 N N . GLU A 1 308 ? -3.048 -24.265 -10.039 1.00 42.81 308 GLU A N 1
ATOM 2422 C CA . GLU A 1 308 ? -2.283 -24.177 -11.291 1.00 42.81 308 GLU A CA 1
ATOM 2423 C C . GLU A 1 308 ? -2.889 -25.112 -12.361 1.00 42.81 308 GLU A C 1
ATOM 2425 O O . GLU A 1 308 ? -2.910 -24.782 -13.541 1.00 42.81 308 GLU A O 1
ATOM 2430 N N . ASP A 1 309 ? -3.549 -26.197 -11.943 1.00 39.31 309 ASP A N 1
ATOM 2431 C CA . ASP A 1 309 ? -3.968 -27.274 -12.854 1.00 39.31 309 ASP A CA 1
ATOM 2432 C C . ASP A 1 309 ? -5.369 -27.120 -13.473 1.00 39.31 309 ASP A C 1
ATOM 2434 O O . ASP A 1 309 ? -5.865 -28.036 -14.122 1.00 39.31 309 ASP A O 1
ATOM 2438 N N . SER A 1 310 ? -6.064 -25.996 -13.268 1.00 36.28 310 SER A N 1
ATOM 2439 C CA . SER A 1 310 ? -7.444 -25.819 -13.775 1.00 36.28 310 SER A CA 1
ATOM 2440 C C . SER A 1 310 ? -7.610 -24.720 -14.823 1.00 36.28 310 SER A C 1
ATOM 2442 O O . SER A 1 310 ? -8.729 -24.508 -15.278 1.00 36.28 310 SER A O 1
ATOM 2444 N N . LEU A 1 311 ? -6.540 -24.007 -15.183 1.00 34.88 311 LEU A N 1
ATOM 2445 C CA . LEU A 1 311 ? -6.571 -22.929 -16.185 1.00 34.88 311 LEU A CA 1
ATOM 2446 C C . LEU A 1 311 ? -5.824 -23.296 -17.482 1.00 34.88 311 LEU A C 1
ATOM 2448 O O . LEU A 1 311 ? -5.617 -22.437 -18.332 1.00 34.88 311 LEU A O 1
ATOM 2452 N N . LEU A 1 312 ? -5.446 -24.572 -17.640 1.00 30.95 312 LEU A N 1
ATOM 2453 C CA . LEU A 1 312 ? -4.843 -25.140 -18.855 1.00 30.95 312 LEU A CA 1
ATOM 2454 C C . LEU A 1 312 ? -5.816 -26.021 -19.670 1.00 30.95 312 LEU A C 1
ATOM 2456 O O . LEU A 1 312 ? -5.375 -26.918 -20.387 1.00 30.95 312 LEU A O 1
ATOM 2460 N N . LEU A 1 313 ? -7.126 -25.766 -19.589 1.00 30.75 313 LEU A N 1
ATOM 2461 C CA . LEU A 1 313 ? -8.120 -26.326 -20.516 1.00 30.75 313 LEU A CA 1
ATOM 2462 C C . LEU A 1 313 ? -8.990 -25.221 -21.113 1.00 30.75 313 LEU A C 1
ATOM 2464 O O . LEU A 1 313 ? -9.578 -24.455 -20.317 1.00 30.75 313 LEU A O 1
#

Secondary structure (DSSP, 8-state):
-HHHHHHHHHHHS--S----------------SHHHHHHHHHHHHHHHHHHHHHS-SSHHHHHHHHHHHHHHHHHTTTTT-TT-HHHHHHHHHHHHHHHHHHHH-HHHHTTTHHHHHHHHHHHHHHHTTTS-HHHHHHHHHHHHHHHHHHHHH-TT--------HHHHHHHHHHHHHHHHHHHHTT---EEE-TTS-EEESSHHHHHHHHHHHHHHHHHHHHHT-TTS-THHHHHHHHHHHHHHHTTT-HHHHHHHHHHHHHHHHH-S-HHHHHHHHHHHHHGGGSTTTHHHHHHHHHHH-TT----STTS--

Radius of gyration: 19.95 Å; Cα contacts (8 Å, |Δi|>4): 336; chains: 1; bounding box: 48×61×54 Å

Nearest PDB structures (foldseek):
  7zme-assembly1_6  TM=2.821E-01  e=8.322E+00  Thermochaetoides thermophila DSM 1495
  6af0-assembly1_A  TM=2.021E-01  e=5.178E+00  Thermothelomyces thermophilus ATCC 42464

Solvent-accessible surface area (backbone atoms only — not comparable to full-atom values): 17576 Å² total; per-residue (Å²): 120,68,67,62,58,49,53,51,48,59,68,33,70,59,84,66,88,82,81,83,83,86,77,90,80,91,78,95,70,89,75,76,70,60,65,63,52,50,51,50,53,51,54,48,53,35,50,50,23,52,50,50,26,36,57,26,93,41,68,65,50,26,46,50,26,50,36,50,30,41,48,58,56,54,56,33,62,79,69,73,54,68,84,40,70,70,58,54,50,53,48,54,56,48,49,52,55,45,53,28,35,24,69,52,40,17,50,58,36,62,78,34,39,70,54,52,50,53,50,46,53,50,46,52,74,71,32,65,88,78,50,56,66,68,59,49,46,51,49,49,49,46,54,56,36,50,51,51,11,52,67,70,36,40,90,87,58,87,66,84,81,68,80,65,69,65,51,56,54,50,52,52,50,50,51,50,51,54,53,46,55,30,54,76,67,74,48,73,59,67,49,70,47,98,84,74,46,61,45,52,68,43,68,66,52,28,49,53,52,23,51,54,23,35,48,54,43,51,51,28,58,73,69,69,39,70,83,49,80,53,61,60,32,44,50,45,34,52,35,27,50,55,53,44,60,76,66,73,46,64,44,56,60,64,52,43,51,34,49,35,47,50,30,38,62,66,49,88,46,69,68,56,18,51,51,28,46,48,57,45,54,59,33,51,78,35,87,76,37,28,26,47,23,46,46,45,48,38,49,61,36,79,84,56,85,70,70,75,86,73,78,84,119

Sequence (313 aa):
MYGIALQRLFKALSLGRYESSSSSSSSSLSPTTKPLEQVAIVCTAVILSIFEAIHPTTTTAYATHLAAAWRIIGLMEEDSLLGAPIIDQAAIHLQFQTLFVMVAYPTQYMTSAPEARRWNALGRSRYHQIADISTRFMIDLFDLADFFATRNGKPDYEGLIRSDPSIEERINGLWEEYNEEARSAGVRLQWILENDERCYRDAYTAFVIAYFSTARLLLAVLRMDIESNITEPCDDILGCSAFLATRNIGCACLRMFFPLTLVARFSTSPRQRGAAFRYLSGWLQDATFTGLSIVAIRSVNPYSPAKEDSLLL

Mean predicted aligned error: 10.41 Å

pLDDT: mean 76.54, std 19.31, range [23.5, 97.31]